Protein AF-0000000072631243 (afdb_homodimer)

Solvent-accessible surface area (backbone atoms only — not comparable to full-atom values): 10060 Å² total; per-residue (Å²): 131,81,55,47,65,46,65,60,34,28,36,38,31,29,36,50,64,73,68,93,73,59,52,59,55,67,64,46,40,73,70,40,84,58,42,50,70,46,69,92,81,38,76,37,32,37,36,56,39,68,75,93,51,47,33,37,34,41,36,32,38,80,36,39,32,39,38,36,69,16,50,34,65,68,46,40,55,53,42,51,53,49,50,41,50,60,46,40,64,47,58,62,72,96,130,81,58,50,64,45,64,57,35,28,36,38,30,30,34,51,62,69,66,75,94,56,51,58,56,65,64,46,40,72,70,40,80,58,42,50,70,47,67,91,81,38,77,38,34,38,37,56,40,69,74,91,52,45,32,37,33,40,36,34,37,80,34,40,33,39,38,35,70,18,47,35,65,67,46,40,54,52,43,51,53,50,52,40,50,61,47,39,64,46,58,63,73,97

Secondary structure (DSSP, 8-state):
----EEEEEEEEEEEES--SS---HHHHHHH-TTEE--TTT-SSEEEEE-SSS-EEEEE-TTSEEEEEEESSHHHHHHHHHHHHHHHHHHHHT-/----EEEEEEEEEEEE-S--S---HHHHHHH-TTEE--TTT-SSEEEEE-SSS-EEEEE-TTSEEEEEEESSHHHHHHHHHHHHHHHHHHHHT-

InterPro domains:
  IPR000814 TATA-box binding protein [PF00352] (7-88)
  IPR000814 TATA-box binding protein [PTHR10126] (7-88)
  IPR012295 TBP domain superfamily [G3DSA:3.30.310.10] (12-88)

Nearest PDB structures (foldseek):
  1cdw-assembly1_A  TM=9.578E-01  e=9.167E-08  Homo sapiens
  6e16-assembly1_A  TM=9.573E-01  e=1.462E-06  Saccharomyces cerevisiae S288C
  7zke-assembly1_D  TM=9.397E-01  e=2.966E-06  Thermochaetoides thermophila
  1mp9-assembly1_B  TM=9.078E-01  e=7.178E-06  Sulfolobus acidocaldarius
  1ais-assembly1_A  TM=8.998E-01  e=1.456E-05  Pyrococcus woesei

Sequence (188 aa):
MFPKAIIQNVVSTAQLLDKNNKFDLYTISAIIKNSKYSPERFSALIIKVEQPIRSTALVFSNGKIVCVGTKSVQDSQIAIRNFVQIINLQAVYQMFPKAIIQNVVSTAQLLDKNNKFDLYTISAIIKNSKYSPERFSALIIKVEQPIRSTALVFSNGKIVCVGTKSVQDSQIAIRNFVQIINLQAVYQ

Foldseek 3Di:
DPDDDFQFWDKDKDADPPDPAWDPLVQLQVPADQWDDDCVVPQWIWHFDDPPFGWIWTAHGRRMIIITDGGDPVSRVVVVVVVSVSRVVRSVVD/DPDDDFQFWDKDKDADPDDDAWADLVQLQVVADQWDDDCVVPQWIWHFDDPPFGWIWTAHGRRMIIITDGGDPVSRVVVVVVVSVSRVVRSVVD

Organism: Meloidogyne incognita (NCBI:txid6306)

Structure (mmCIF, N/CA/C/O backbone):
data_AF-0000000072631243-model_v1
#
loop_
_entity.id
_entity.type
_entity.pdbx_description
1 polymer 'Uncharacterized protein'
#
loop_
_atom_site.group_PDB
_atom_site.id
_atom_site.type_symbol
_atom_site.label_atom_id
_atom_site.label_alt_id
_atom_site.label_comp_id
_atom_site.label_asym_id
_atom_site.label_entity_id
_atom_site.label_seq_id
_atom_site.pdbx_PDB_ins_code
_atom_site.Cartn_x
_atom_site.Cartn_y
_atom_site.Cartn_z
_atom_site.occupancy
_atom_site.B_iso_or_equiv
_atom_site.auth_seq_id
_atom_site.auth_comp_id
_atom_site.auth_asym_id
_atom_site.auth_atom_id
_atom_site.pdbx_PDB_model_num
ATOM 1 N N . MET A 1 1 ? -0.291 -28.359 -1.538 1 43.56 1 MET A N 1
ATOM 2 C CA . MET A 1 1 ? -0.055 -27.312 -0.535 1 43.56 1 MET A CA 1
ATOM 3 C C . MET A 1 1 ? -0.392 -25.938 -1.087 1 43.56 1 MET A C 1
ATOM 5 O O . MET A 1 1 ? -0.05 -25.625 -2.229 1 43.56 1 MET A O 1
ATOM 9 N N . PHE A 1 2 ? -1.386 -25.219 -0.493 1 53.56 2 PHE A N 1
ATOM 10 C CA . PHE A 1 2 ? -1.918 -23.969 -1.025 1 53.56 2 PHE A CA 1
ATOM 11 C C . PHE A 1 2 ? -0.853 -22.875 -1.018 1 53.56 2 PHE A C 1
ATOM 13 O O . PHE A 1 2 ? -0.179 -22.656 -0.006 1 53.56 2 PHE A O 1
ATOM 20 N N . PRO A 1 3 ? -0.38 -22.391 -2.158 1 62.09 3 PRO A N 1
ATOM 21 C CA . PRO A 1 3 ? 0.668 -21.359 -2.125 1 62.09 3 PRO A CA 1
ATOM 22 C C . PRO A 1 3 ? 0.371 -20.25 -1.131 1 62.09 3 PRO A C 1
ATOM 24 O O . PRO A 1 3 ? -0.79 -19.859 -0.953 1 62.09 3 PRO A O 1
ATOM 27 N N . LYS A 1 4 ? 1.232 -20.172 -0.208 1 80 4 LYS A N 1
ATOM 28 C CA . LYS A 1 4 ? 1.193 -19.047 0.726 1 80 4 LYS A CA 1
ATOM 29 C C . LYS A 1 4 ? 1.957 -17.859 0.176 1 80 4 LYS A C 1
ATOM 31 O O . LYS A 1 4 ? 2.746 -17.984 -0.762 1 80 4 LYS A O 1
ATOM 36 N N . ALA A 1 5 ? 1.423 -16.75 0.415 1 91 5 ALA A N 1
ATOM 37 C CA . ALA A 1 5 ? 2.143 -15.531 0.056 1 91 5 ALA A CA 1
ATOM 38 C C . ALA A 1 5 ? 2.58 -14.766 1.301 1 91 5 ALA A C 1
ATOM 40 O O . ALA A 1 5 ? 1.912 -14.812 2.336 1 91 5 ALA A O 1
ATOM 41 N N . ILE A 1 6 ? 3.697 -14.203 1.26 1 92 6 ILE A N 1
ATOM 42 C CA . ILE A 1 6 ? 4.203 -13.359 2.332 1 92 6 ILE A CA 1
ATOM 43 C C . ILE A 1 6 ? 4.176 -11.898 1.893 1 92 6 ILE A C 1
ATOM 45 O O . ILE A 1 6 ? 4.762 -11.539 0.867 1 92 6 ILE A O 1
ATOM 49 N N . ILE A 1 7 ? 3.428 -11.148 2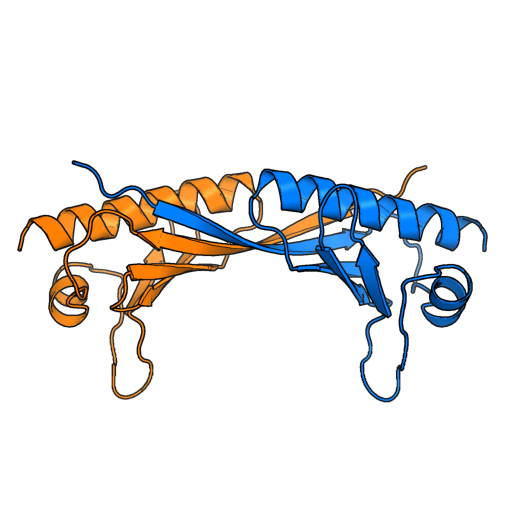.703 1 95 7 ILE A N 1
ATOM 50 C CA . ILE A 1 7 ? 3.42 -9.719 2.416 1 95 7 ILE A CA 1
ATOM 51 C C . ILE A 1 7 ? 4.789 -9.117 2.736 1 95 7 ILE A C 1
ATOM 53 O O . ILE A 1 7 ? 5.359 -9.391 3.795 1 95 7 ILE A O 1
ATOM 57 N N . GLN A 1 8 ? 5.309 -8.312 1.774 1 95.5 8 GLN A N 1
ATOM 58 C CA . GLN A 1 8 ? 6.668 -7.805 1.914 1 95.5 8 GLN A CA 1
ATOM 59 C C . GLN A 1 8 ? 6.672 -6.285 2.045 1 95.5 8 GLN A C 1
ATOM 61 O O . GLN A 1 8 ? 7.621 -5.707 2.576 1 95.5 8 GLN A O 1
ATOM 66 N N . ASN A 1 9 ? 5.703 -5.652 1.516 1 96.94 9 ASN A N 1
ATOM 67 C CA . ASN A 1 9 ? 5.625 -4.199 1.494 1 96.94 9 ASN A CA 1
ATOM 68 C C . ASN A 1 9 ? 4.18 -3.713 1.482 1 96.94 9 ASN A C 1
ATOM 70 O O . ASN A 1 9 ? 3.34 -4.266 0.769 1 96.94 9 ASN A O 1
ATOM 74 N N . VAL A 1 10 ? 3.91 -2.686 2.266 1 98.06 10 VAL A N 1
ATOM 75 C CA . VAL A 1 10 ? 2.584 -2.076 2.295 1 98.06 10 VAL A CA 1
ATOM 76 C C . VAL A 1 10 ? 2.709 -0.559 2.172 1 98.06 10 VAL A C 1
ATOM 78 O O . VAL A 1 10 ? 3.482 0.066 2.902 1 98.06 10 VAL A O 1
ATOM 81 N N . VAL A 1 11 ? 2.053 0.004 1.237 1 98.5 11 VAL A N 1
ATOM 82 C CA . VAL A 1 11 ? 1.894 1.447 1.093 1 98.5 11 VAL A CA 1
ATOM 83 C C . VAL A 1 11 ? 0.448 1.84 1.39 1 98.5 11 VAL A C 1
ATOM 85 O O . VAL A 1 11 ? -0.486 1.265 0.826 1 98.5 11 VAL A O 1
ATOM 88 N N . SER A 1 12 ? 0.235 2.777 2.234 1 98.19 12 SER A N 1
ATOM 89 C CA . SER A 1 12 ? -1.113 3.225 2.568 1 98.19 12 SER A CA 1
ATOM 90 C C . SER A 1 12 ? -1.261 4.73 2.373 1 98.19 12 SER A C 1
ATOM 92 O O . SER A 1 12 ? -0.334 5.492 2.658 1 98.19 12 SER A O 1
ATOM 94 N N . THR A 1 13 ? -2.326 5.09 1.905 1 97.94 13 THR A N 1
ATOM 95 C CA . THR A 1 13 ? -2.709 6.496 1.83 1 97.94 13 THR A CA 1
ATOM 96 C C . THR A 1 13 ? -3.842 6.801 2.805 1 97.94 13 THR A C 1
ATOM 98 O O . THR A 1 13 ? -4.824 6.062 2.873 1 97.94 13 THR A O 1
ATOM 101 N N . ALA A 1 14 ? -3.699 7.824 3.572 1 95.81 14 ALA A N 1
ATOM 102 C CA . ALA A 1 14 ? -4.711 8.25 4.535 1 95.81 14 ALA A CA 1
ATOM 103 C C . ALA A 1 14 ? -5.004 9.742 4.395 1 95.81 14 ALA A C 1
ATOM 105 O O . ALA A 1 14 ? -4.25 10.469 3.746 1 95.81 14 ALA A O 1
ATOM 106 N N . GLN A 1 15 ? -6.168 10.141 4.906 1 93.5 15 GLN A N 1
ATOM 107 C CA . GLN A 1 15 ? -6.574 11.539 4.965 1 93.5 15 GLN A CA 1
ATOM 108 C C . GLN A 1 15 ? -6.766 12 6.41 1 93.5 15 GLN A C 1
ATOM 110 O O . GLN A 1 15 ? -7.539 11.398 7.156 1 93.5 15 GLN A O 1
ATOM 115 N N . LEU A 1 16 ? -6.109 13.055 6.652 1 89.62 16 LEU A N 1
ATOM 116 C CA . LEU A 1 16 ? -6.336 13.664 7.957 1 89.62 16 LEU A CA 1
ATOM 117 C C . LEU A 1 16 ? -7.703 14.344 8.008 1 89.62 16 LEU A C 1
ATOM 119 O O . LEU A 1 16 ? -8.125 14.969 7.039 1 89.62 16 LEU A O 1
ATOM 123 N N . LEU A 1 17 ? -8.711 14.164 8.891 1 79.75 17 LEU A N 1
ATOM 124 C CA . LEU A 1 17 ? -10.086 14.664 8.953 1 79.75 17 LEU A CA 1
ATOM 125 C C . LEU A 1 17 ? -10.109 16.125 9.398 1 79.75 17 LEU A C 1
ATOM 127 O O . LEU A 1 17 ? -10.984 16.891 8.977 1 79.75 17 LEU A O 1
ATOM 131 N N . ASP A 1 18 ? -9.859 16.547 10.617 1 63.06 18 ASP A N 1
ATOM 132 C CA . ASP A 1 18 ? -10.227 17.828 11.203 1 63.06 18 ASP A CA 1
ATOM 133 C C . ASP A 1 18 ? -9.664 18.984 10.375 1 63.06 18 ASP A C 1
ATOM 135 O O . ASP A 1 18 ? -9.812 20.141 10.742 1 63.06 18 ASP A O 1
ATOM 139 N N . LYS A 1 19 ? -9.102 18.859 9.227 1 57.22 19 LYS A N 1
ATOM 140 C CA . LYS A 1 19 ? -8.219 20 9.055 1 57.22 19 LYS A CA 1
ATOM 141 C C . LYS A 1 19 ? -8.922 21.125 8.297 1 57.22 19 LYS A C 1
ATOM 143 O O . LYS A 1 19 ? -9.484 20.906 7.227 1 57.22 19 LYS A O 1
ATOM 148 N N . ASN A 1 20 ? -9.805 22.047 8.922 1 56.28 20 ASN A N 1
ATOM 149 C CA . ASN A 1 20 ? -10.375 23.312 8.461 1 56.28 20 ASN A CA 1
ATOM 150 C C . ASN A 1 20 ? -9.602 23.859 7.27 1 56.28 20 ASN A C 1
ATOM 152 O O . ASN A 1 20 ? -10.047 24.828 6.637 1 56.28 20 ASN A O 1
ATOM 156 N N . ASN A 1 21 ? -8.18 23.453 6.684 1 62.31 21 ASN A N 1
ATOM 157 C CA . ASN A 1 21 ? -7.789 24.109 5.438 1 62.31 21 ASN A CA 1
ATOM 158 C C . ASN A 1 21 ? -6.508 23.516 4.863 1 62.31 21 ASN A C 1
ATOM 160 O O . ASN A 1 21 ? -6.414 23.281 3.656 1 62.31 21 ASN A O 1
ATOM 164 N N . LYS A 1 22 ? -5.512 23.781 5.012 1 80.56 22 LYS A N 1
ATOM 165 C CA . LYS A 1 22 ? -4.195 23.469 4.465 1 80.56 22 LYS A CA 1
ATOM 166 C C . LYS A 1 22 ? -3.152 23.359 5.574 1 80.56 22 LYS A C 1
ATOM 168 O O . LYS A 1 22 ? -3.115 24.203 6.48 1 80.56 22 LYS A O 1
ATOM 173 N N . PHE A 1 23 ? -2.545 22.359 5.609 1 87.5 23 PHE A N 1
ATOM 174 C CA . PHE A 1 23 ? -1.41 22.219 6.516 1 87.5 23 PHE A CA 1
ATOM 175 C C . PHE A 1 23 ? -0.235 23.078 6.051 1 87.5 23 PHE A C 1
ATOM 177 O O . PHE A 1 23 ? 0.152 23.016 4.883 1 87.5 23 PHE A O 1
ATOM 184 N N . ASP A 1 24 ? 0.119 23.891 6.957 1 89.44 24 ASP A N 1
ATOM 185 C CA . ASP A 1 24 ? 1.325 24.656 6.672 1 89.44 24 ASP A CA 1
ATOM 186 C C . ASP A 1 24 ? 2.576 23.797 6.828 1 89.44 24 ASP A C 1
ATOM 188 O O . ASP A 1 24 ? 3.166 23.734 7.91 1 89.44 24 ASP A O 1
ATOM 192 N N . LEU A 1 25 ? 3.051 23.297 5.742 1 93.19 25 LEU A N 1
ATOM 193 C CA . LEU A 1 25 ? 4.129 22.312 5.766 1 93.19 25 LEU A CA 1
ATOM 194 C C . LEU A 1 25 ? 5.445 22.953 6.176 1 93.19 25 LEU A C 1
ATOM 196 O O . LEU A 1 25 ? 6.324 22.297 6.73 1 93.19 25 LEU A O 1
ATOM 200 N N . TYR A 1 26 ? 5.562 24.266 5.98 1 93.31 26 TYR A N 1
ATOM 201 C CA . TYR A 1 26 ? 6.766 24.953 6.434 1 93.31 26 TYR A CA 1
ATOM 202 C C . TYR A 1 26 ? 6.844 24.969 7.953 1 93.31 26 TYR A C 1
ATOM 204 O O . TYR A 1 26 ? 7.867 24.594 8.531 1 93.31 26 TYR A O 1
ATOM 212 N N . THR A 1 27 ? 5.801 25.391 8.461 1 91 27 THR A N 1
ATOM 213 C CA . THR A 1 27 ? 5.75 25.469 9.922 1 91 27 THR A CA 1
ATOM 214 C C . THR A 1 27 ? 5.922 24.078 10.539 1 91 27 THR A C 1
ATOM 216 O O . THR A 1 27 ? 6.676 23.922 11.5 1 91 27 THR A O 1
ATOM 219 N N . ILE A 1 28 ? 5.254 23.125 10.008 1 90.5 28 ILE A N 1
ATOM 220 C CA . ILE A 1 28 ? 5.328 21.766 10.531 1 90.5 28 ILE A CA 1
ATOM 221 C C . ILE A 1 28 ? 6.758 21.234 10.414 1 90.5 28 ILE A C 1
ATOM 223 O O . ILE A 1 28 ? 7.293 20.656 11.359 1 90.5 28 ILE A O 1
ATOM 227 N N . SER A 1 29 ? 7.324 21.484 9.289 1 93.25 29 SER A N 1
ATOM 228 C CA . SER A 1 29 ? 8.672 21 9.023 1 93.25 29 SER A CA 1
ATOM 229 C C . SER A 1 29 ? 9.688 21.625 9.984 1 93.25 29 SER A C 1
ATOM 231 O O . SER A 1 29 ? 10.711 21.016 10.297 1 93.25 29 SER A O 1
ATOM 233 N N . ALA A 1 30 ? 9.43 22.828 10.484 1 92.38 30 ALA A N 1
ATOM 234 C CA . ALA A 1 30 ? 10.336 23.547 11.367 1 92.38 30 ALA A CA 1
ATOM 235 C C . ALA A 1 30 ? 10.367 22.922 12.758 1 92.38 30 ALA A C 1
ATOM 237 O O . ALA A 1 30 ? 11.344 23.062 13.492 1 92.38 30 ALA A O 1
ATOM 238 N N . ILE A 1 31 ? 9.336 22.203 13.047 1 90.75 31 ILE A N 1
ATOM 239 C CA . ILE A 1 31 ? 9.188 21.656 14.391 1 90.75 31 ILE A CA 1
ATOM 240 C C . ILE A 1 31 ? 9.617 20.188 14.406 1 90.75 31 ILE A C 1
ATOM 242 O O . ILE A 1 31 ? 10.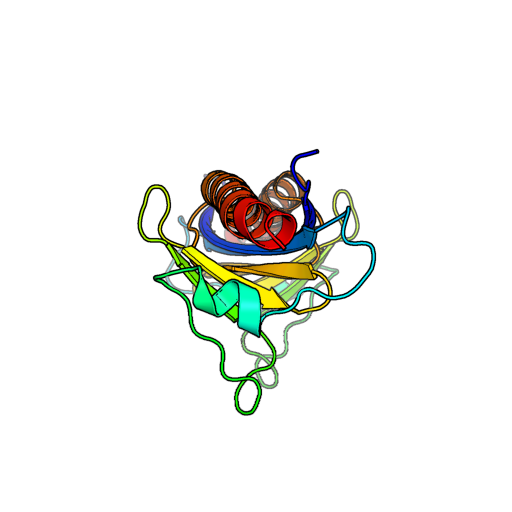117 19.688 15.414 1 90.75 31 ILE A O 1
ATOM 246 N N . ILE A 1 32 ? 9.469 19.562 13.297 1 92.44 32 ILE A N 1
ATOM 247 C CA . ILE A 1 32 ? 9.742 18.125 13.227 1 92.44 32 ILE A CA 1
ATOM 248 C C . ILE A 1 32 ? 11.203 17.906 12.836 1 92.44 32 ILE A C 1
ATOM 250 O O . ILE A 1 32 ? 11.641 18.312 11.758 1 92.44 32 ILE A O 1
ATOM 254 N N . LYS A 1 33 ? 11.898 17.234 13.664 1 90.19 33 LYS A N 1
ATOM 255 C CA . LYS A 1 33 ? 13.336 17.062 13.477 1 90.19 33 LYS A CA 1
ATOM 256 C C . LYS A 1 33 ? 13.625 16.172 12.266 1 90.19 33 LYS A C 1
ATOM 258 O O . LYS A 1 33 ? 14.445 16.516 11.422 1 90.19 33 LYS A O 1
ATOM 263 N N . ASN A 1 34 ? 13.039 15.094 12.031 1 94.75 34 ASN A N 1
ATOM 264 C CA . ASN A 1 34 ? 13.328 14.133 10.969 1 94.75 34 ASN A CA 1
ATOM 265 C C . ASN A 1 34 ? 12.406 14.336 9.766 1 94.75 34 ASN A C 1
ATOM 267 O O . ASN A 1 34 ? 11.805 13.375 9.273 1 94.75 34 ASN A O 1
ATOM 271 N N . SER A 1 35 ? 12.477 15.656 9.328 1 97 35 SER A N 1
ATOM 272 C CA . SER A 1 35 ? 11.609 15.977 8.188 1 97 35 SER A CA 1
ATOM 273 C C . SER A 1 35 ? 12.336 16.844 7.172 1 97 35 SER A C 1
ATOM 275 O O . SER A 1 35 ? 13.359 17.453 7.488 1 97 35 SER A O 1
ATOM 277 N N . LYS A 1 36 ? 11.922 16.766 5.977 1 98 36 LYS A N 1
ATOM 278 C CA . LYS A 1 36 ? 12.414 17.578 4.875 1 98 36 LYS A CA 1
ATOM 279 C C . LYS A 1 36 ? 11.266 18.141 4.051 1 98 36 LYS A C 1
ATOM 281 O O . LYS A 1 36 ? 10.344 17.422 3.678 1 98 36 LYS A O 1
ATOM 286 N N . TYR A 1 37 ? 11.352 19.484 3.811 1 98 37 TYR A N 1
ATOM 287 C CA . TYR A 1 37 ? 10.344 20.141 2.98 1 98 37 TYR A CA 1
ATOM 288 C C . TYR A 1 37 ? 10.992 21.125 2.016 1 98 37 TYR A C 1
ATOM 290 O O . TYR A 1 37 ? 11.562 22.125 2.439 1 98 37 TYR A O 1
ATOM 298 N N . SER A 1 38 ? 10.922 20.719 0.758 1 98.12 38 SER A N 1
ATOM 299 C CA . SER A 1 38 ? 11.391 21.547 -0.35 1 98.12 38 SER A CA 1
ATOM 300 C C . SER A 1 38 ? 10.328 21.672 -1.438 1 98.12 38 SER A C 1
ATOM 302 O O . SER A 1 38 ? 10.352 20.922 -2.42 1 98.12 38 SER A O 1
ATOM 304 N N . PRO A 1 39 ? 9.43 22.672 -1.227 1 97.12 39 PRO A N 1
ATOM 305 C CA . PRO A 1 39 ? 8.273 22.781 -2.111 1 97.12 39 PRO A CA 1
ATOM 306 C C . PRO A 1 39 ? 8.664 22.969 -3.576 1 97.12 39 PRO A C 1
ATOM 308 O O . PRO A 1 39 ? 7.895 22.625 -4.473 1 97.12 39 PRO A O 1
ATOM 311 N N . GLU A 1 40 ? 9.789 23.438 -3.879 1 97.62 40 GLU A N 1
ATOM 312 C CA . GLU A 1 40 ? 10.266 23.641 -5.246 1 97.62 40 GLU A CA 1
ATOM 313 C C . GLU A 1 40 ? 10.602 22.312 -5.91 1 97.62 40 GLU A C 1
ATOM 315 O O . GLU A 1 40 ? 10.555 22.188 -7.137 1 97.62 40 GLU A O 1
ATOM 320 N N . ARG A 1 41 ? 10.898 21.344 -5.035 1 97.94 41 ARG A N 1
ATOM 321 C CA . ARG A 1 41 ? 11.305 20.047 -5.543 1 97.94 41 ARG A CA 1
ATOM 322 C C . ARG A 1 41 ? 10.156 19.047 -5.473 1 97.94 41 ARG A C 1
ATOM 324 O O . ARG A 1 41 ? 9.914 18.297 -6.426 1 97.94 41 ARG A O 1
ATOM 331 N N . PHE A 1 42 ? 9.508 19.125 -4.379 1 98.38 42 PHE A N 1
ATOM 332 C CA . PHE A 1 42 ? 8.438 18.188 -4.09 1 98.38 42 PHE A CA 1
ATOM 333 C C . PHE A 1 42 ? 7.395 18.797 -3.168 1 98.38 42 PHE A C 1
ATOM 335 O O . PHE A 1 42 ? 7.742 19.406 -2.146 1 98.38 42 PHE A O 1
ATOM 342 N N . SER A 1 43 ? 6.117 18.609 -3.496 1 98 43 SER A N 1
ATOM 343 C CA . SER A 1 43 ? 5.059 19.359 -2.844 1 98 43 SER A CA 1
ATOM 344 C C . SER A 1 43 ? 4.73 18.797 -1.471 1 98 43 SER A C 1
ATOM 346 O O . SER A 1 43 ? 3.994 19.406 -0.695 1 98 43 SER A O 1
ATOM 348 N N . ALA A 1 44 ? 5.348 17.703 -1.188 1 98.12 44 ALA A N 1
ATOM 349 C CA . ALA A 1 44 ? 4.992 17.078 0.085 1 98.12 44 ALA A CA 1
ATOM 350 C C . ALA A 1 44 ? 6.125 17.219 1.1 1 98.12 44 ALA A C 1
ATOM 352 O O . ALA A 1 44 ? 7.297 17.297 0.725 1 98.12 44 ALA A O 1
ATOM 353 N N . LEU A 1 45 ? 5.723 17.234 2.375 1 97.62 45 LEU A N 1
ATOM 354 C CA . LEU A 1 45 ? 6.645 17.078 3.494 1 97.62 45 LEU A CA 1
ATOM 355 C C . LEU A 1 45 ? 7.031 15.625 3.689 1 97.62 45 LEU A C 1
ATOM 357 O O . LEU A 1 45 ? 6.168 14.742 3.705 1 97.62 45 LEU A O 1
ATOM 361 N N . ILE A 1 46 ? 8.32 15.344 3.764 1 98.75 46 ILE A N 1
ATOM 362 C CA . ILE A 1 46 ? 8.812 13.992 3.996 1 98.75 46 ILE A CA 1
ATOM 363 C C . ILE A 1 46 ? 9.203 13.828 5.465 1 98.75 46 ILE A C 1
ATOM 365 O O . ILE A 1 46 ? 9.992 14.617 5.992 1 98.75 46 ILE A O 1
ATOM 369 N N . ILE A 1 47 ? 8.641 12.867 6.141 1 97.94 47 ILE A N 1
ATOM 370 C CA . ILE A 1 47 ? 8.984 12.547 7.52 1 97.94 47 ILE A CA 1
ATOM 371 C C . ILE A 1 47 ? 9.484 11.102 7.605 1 97.94 47 ILE 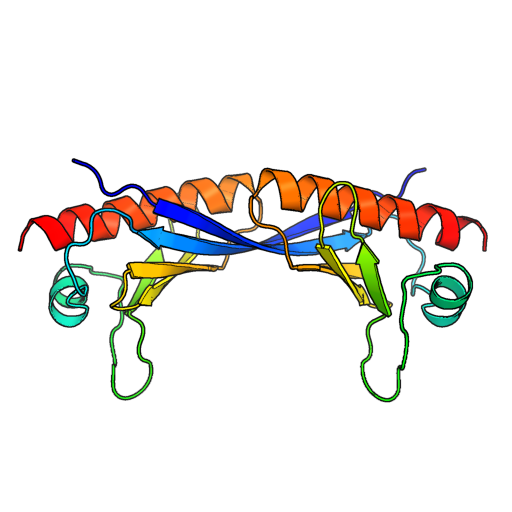A C 1
ATOM 373 O O . ILE A 1 47 ? 8.844 10.188 7.086 1 97.94 47 ILE A O 1
ATOM 377 N N . LYS A 1 48 ? 10.578 10.922 8.297 1 98.25 48 LYS A N 1
ATOM 378 C CA . LYS A 1 48 ? 11.109 9.578 8.492 1 98.25 48 LYS A CA 1
ATOM 379 C C . LYS A 1 48 ? 11.117 9.203 9.969 1 98.25 48 LYS A C 1
ATOM 381 O O . LYS A 1 48 ? 11.453 10.023 10.82 1 98.25 48 LYS A O 1
ATOM 386 N N . VAL A 1 49 ? 10.688 8.031 10.164 1 97.06 49 VAL A N 1
ATOM 387 C CA . VAL A 1 49 ? 10.688 7.492 11.516 1 97.06 49 VAL A CA 1
ATOM 388 C C . VAL A 1 49 ? 11.375 6.129 11.539 1 97.06 49 VAL A C 1
ATOM 390 O O . VAL A 1 49 ? 11.125 5.293 10.664 1 97.06 49 VAL A O 1
ATOM 393 N N . GLU A 1 50 ? 12.18 5.918 12.547 1 96.38 50 GLU A N 1
ATOM 394 C CA . GLU A 1 50 ? 12.914 4.66 12.664 1 96.38 50 GLU A CA 1
ATOM 395 C C . GLU A 1 50 ? 12.258 3.727 13.672 1 96.38 50 GLU A C 1
ATOM 397 O O . GLU A 1 50 ? 12.281 2.506 13.5 1 96.38 50 GLU A O 1
ATOM 402 N N . GLN A 1 51 ? 11.742 4.328 14.766 1 94.25 51 GLN A N 1
ATOM 403 C CA . GLN A 1 51 ? 11.117 3.562 15.836 1 94.25 51 GLN A CA 1
ATOM 404 C C . GLN A 1 51 ? 9.727 4.105 16.156 1 94.25 51 GLN A C 1
ATOM 406 O O . GLN A 1 51 ? 9.492 5.312 16.078 1 94.25 51 GLN A O 1
ATOM 411 N N . PRO A 1 52 ? 8.82 3.156 16.406 1 94.31 52 PRO A N 1
ATOM 412 C CA . PRO A 1 52 ? 8.969 1.707 16.562 1 94.31 52 PRO A CA 1
ATOM 413 C C . PRO A 1 52 ? 8.953 0.967 15.227 1 94.31 52 PRO A C 1
ATOM 415 O O . PRO A 1 52 ? 9.406 -0.176 15.148 1 94.31 52 PRO A O 1
ATOM 418 N N . ILE A 1 53 ? 8.258 1.532 14.289 1 95.38 53 ILE A N 1
ATOM 419 C CA . ILE A 1 53 ? 8.211 0.955 12.953 1 95.38 53 ILE A CA 1
ATOM 420 C C . ILE A 1 53 ? 8.969 1.854 11.977 1 95.38 53 ILE A C 1
ATOM 422 O O . ILE A 1 53 ? 8.633 3.027 11.812 1 95.38 53 ILE A O 1
ATOM 426 N N . ARG A 1 54 ? 10.008 1.354 11.43 1 97.5 54 ARG A N 1
ATOM 427 C CA . ARG A 1 54 ? 10.688 2.117 10.383 1 97.5 54 ARG A CA 1
ATOM 428 C C . ARG A 1 54 ? 9.742 2.424 9.227 1 97.5 54 ARG A C 1
ATOM 430 O O . ARG A 1 54 ? 9.172 1.512 8.633 1 97.5 54 ARG A O 1
ATOM 437 N N . SER A 1 55 ? 9.531 3.74 8.914 1 98.56 55 SER A N 1
ATOM 438 C CA . SER A 1 55 ? 8.586 4.164 7.891 1 98.56 55 SER A CA 1
ATOM 439 C C . SER A 1 55 ? 8.836 5.602 7.461 1 98.56 55 SER A C 1
ATOM 441 O O . SER A 1 55 ? 9.594 6.324 8.109 1 98.56 55 SER A O 1
ATOM 443 N N . THR A 1 56 ? 8.336 5.957 6.34 1 98.62 56 THR A N 1
ATOM 444 C CA . THR A 1 56 ? 8.406 7.297 5.77 1 98.62 56 THR A CA 1
ATOM 445 C C . THR A 1 56 ? 7.02 7.797 5.379 1 98.62 56 THR A C 1
ATOM 447 O O . THR A 1 56 ? 6.223 7.043 4.816 1 98.62 56 THR A O 1
ATOM 450 N N . ALA A 1 57 ? 6.742 9.031 5.656 1 98.31 57 ALA A N 1
ATOM 451 C CA . ALA A 1 57 ? 5.473 9.625 5.246 1 98.31 57 ALA A CA 1
ATOM 452 C C . ALA A 1 57 ? 5.699 10.789 4.281 1 98.31 57 ALA A C 1
ATOM 454 O O . ALA A 1 57 ? 6.617 11.594 4.473 1 98.31 57 ALA A O 1
ATOM 455 N N . LEU A 1 58 ? 4.93 10.789 3.217 1 98.5 58 LEU A N 1
ATOM 456 C CA . LEU A 1 58 ? 4.695 11.984 2.42 1 98.5 58 LEU A CA 1
ATOM 457 C C . LEU A 1 58 ? 3.426 12.703 2.877 1 98.5 58 LEU A C 1
ATOM 459 O O . LEU A 1 58 ? 2.332 12.141 2.805 1 98.5 58 LEU A O 1
ATOM 463 N N . VAL A 1 59 ? 3.551 13.914 3.383 1 95.81 59 VAL A N 1
ATOM 464 C CA . VAL A 1 59 ? 2.412 14.672 3.889 1 95.81 59 VAL A CA 1
ATOM 465 C C . VAL A 1 59 ? 2.137 15.867 2.975 1 95.81 59 VAL A C 1
ATOM 467 O O . VAL A 1 59 ? 3.018 16.703 2.75 1 95.81 59 VAL A O 1
ATOM 470 N N . PHE A 1 60 ? 0.99 15.891 2.465 1 95.56 60 PHE A N 1
ATOM 471 C CA . PHE A 1 60 ? 0.584 16.969 1.568 1 95.56 60 PHE A CA 1
ATOM 472 C C . PHE A 1 60 ? -0.197 18.031 2.324 1 95.56 60 PHE A C 1
ATOM 474 O O . PHE A 1 60 ? -0.762 17.766 3.387 1 95.56 60 PHE A O 1
ATOM 481 N N . SER A 1 61 ? -0.244 19.156 1.732 1 92.56 61 SER A N 1
ATOM 482 C CA . SER A 1 61 ? -0.833 20.297 2.416 1 92.56 61 SER A CA 1
ATOM 483 C C . SER A 1 61 ? -2.336 20.125 2.607 1 92.56 61 SER A C 1
ATOM 485 O O . SER A 1 61 ? -2.934 20.734 3.49 1 92.56 61 SER A O 1
ATOM 487 N N . ASN A 1 62 ? -2.9 19.281 1.768 1 90.44 62 ASN A N 1
ATOM 488 C CA . ASN A 1 62 ? -4.332 19.047 1.911 1 90.44 62 ASN A CA 1
ATOM 489 C C . ASN A 1 62 ? -4.625 17.969 2.965 1 90.44 62 ASN A C 1
ATOM 491 O O . ASN A 1 62 ? -5.781 17.609 3.176 1 90.44 62 ASN A O 1
ATOM 495 N N . GLY A 1 63 ? -3.607 17.453 3.543 1 91 63 GLY A N 1
ATOM 496 C CA . GLY A 1 63 ? -3.783 16.516 4.645 1 91 63 GLY A CA 1
ATOM 497 C C . GLY A 1 63 ? -3.602 15.07 4.23 1 91 63 GLY A C 1
ATOM 498 O O . GLY A 1 63 ? -3.625 14.172 5.074 1 91 63 GLY A O 1
ATOM 499 N N . LYS A 1 64 ? -3.412 14.883 3.016 1 94.38 64 LYS A N 1
ATOM 500 C CA . LYS A 1 64 ? -3.123 13.531 2.535 1 94.38 64 LYS A CA 1
ATOM 501 C C . LYS A 1 64 ? -1.787 13.031 3.074 1 94.38 64 LYS A C 1
ATOM 503 O O . LYS A 1 64 ? -0.804 13.773 3.1 1 94.38 64 LYS A O 1
ATOM 508 N N . ILE A 1 65 ? -1.795 11.773 3.533 1 96.38 65 ILE A N 1
ATOM 509 C CA . ILE A 1 65 ? -0.576 11.117 3.998 1 96.38 65 ILE A CA 1
ATOM 510 C C . ILE A 1 65 ? -0.337 9.836 3.197 1 96.38 65 ILE A C 1
ATOM 512 O O . ILE A 1 65 ? -1.235 9 3.068 1 96.38 65 ILE A O 1
ATOM 516 N N . VAL A 1 66 ? 0.752 9.711 2.617 1 98.44 66 VAL A N 1
ATOM 517 C CA . VAL A 1 66 ? 1.196 8.445 2.035 1 98.44 66 VAL A CA 1
ATOM 518 C C . VAL A 1 66 ? 2.275 7.824 2.918 1 98.44 66 VAL A C 1
ATOM 520 O O . VAL A 1 66 ? 3.334 8.422 3.131 1 98.44 66 VAL A O 1
ATOM 523 N N . CYS A 1 67 ? 2.039 6.676 3.414 1 98.38 67 CYS A N 1
ATOM 524 C CA . CYS A 1 67 ? 2.965 5.969 4.293 1 98.38 67 CYS A CA 1
ATOM 525 C C . CYS A 1 67 ? 3.639 4.816 3.561 1 98.38 67 CYS A C 1
ATOM 527 O O . CYS A 1 67 ? 2.963 3.939 3.018 1 98.38 67 CYS A O 1
ATOM 529 N N . VAL A 1 68 ? 4.961 4.805 3.57 1 98.31 68 VAL A N 1
ATOM 530 C CA . VAL A 1 68 ? 5.727 3.775 2.875 1 98.31 68 VAL A CA 1
ATOM 531 C C . VAL A 1 68 ? 6.762 3.172 3.82 1 98.31 68 VAL A C 1
ATOM 533 O O . VAL A 1 68 ? 7.051 3.738 4.875 1 98.31 68 VAL A O 1
ATOM 536 N N . GLY A 1 69 ? 7.25 2.002 3.443 1 97.69 69 GLY A N 1
ATOM 537 C CA . GLY A 1 69 ? 8.359 1.395 4.164 1 97.69 69 GLY A CA 1
ATOM 538 C C . GLY A 1 69 ? 7.914 0.345 5.168 1 97.69 69 GLY A C 1
ATOM 539 O O . GLY A 1 69 ? 8.75 -0.281 5.828 1 97.69 69 GLY A O 1
ATOM 540 N N . THR A 1 70 ? 6.707 0.125 5.246 1 97.38 70 THR A N 1
ATOM 541 C CA . THR A 1 70 ? 6.199 -0.852 6.203 1 97.38 70 THR A CA 1
ATOM 542 C C . THR A 1 70 ? 6.152 -2.244 5.578 1 97.38 70 THR A C 1
ATOM 544 O O . THR A 1 70 ? 5.926 -2.385 4.375 1 97.38 70 THR A O 1
ATOM 547 N N . LYS A 1 71 ? 6.289 -3.24 6.441 1 95.12 71 LYS A N 1
ATOM 548 C CA . LYS A 1 71 ? 6.453 -4.598 5.922 1 95.12 71 LYS A CA 1
ATOM 549 C C . LYS A 1 71 ? 5.215 -5.441 6.195 1 95.12 71 LYS A C 1
ATOM 551 O O . LYS A 1 71 ? 5.148 -6.605 5.789 1 95.12 71 LYS A O 1
ATOM 556 N N . SER A 1 72 ? 4.277 -4.902 6.922 1 93.88 72 SER A N 1
ATOM 557 C CA . SER A 1 72 ? 3.023 -5.602 7.188 1 93.88 72 SER A CA 1
ATOM 558 C C . SER A 1 72 ? 1.862 -4.621 7.316 1 93.88 72 SER A C 1
ATOM 560 O O . SER A 1 72 ? 2.072 -3.42 7.5 1 93.88 72 SER A O 1
ATOM 562 N N . VAL A 1 73 ? 0.779 -5.219 7.215 1 89.06 73 VAL A N 1
ATOM 563 C CA . VAL A 1 73 ? -0.454 -4.453 7.371 1 89.06 73 VAL A CA 1
ATOM 564 C C . VAL A 1 73 ? -0.514 -3.855 8.773 1 89.06 73 VAL A C 1
ATOM 566 O O . VAL A 1 73 ? -0.862 -2.684 8.945 1 89.06 73 VAL A O 1
ATOM 569 N N . GLN A 1 74 ? -0.166 -4.598 9.758 1 92.88 74 GLN A N 1
ATOM 570 C CA . GLN A 1 74 ? -0.145 -4.117 11.141 1 92.88 74 GLN A CA 1
ATOM 571 C C . GLN A 1 74 ? 0.83 -2.955 11.297 1 92.88 74 GLN A C 1
ATOM 573 O O . GLN A 1 74 ? 0.486 -1.926 11.883 1 92.88 74 GLN A O 1
ATOM 578 N N . ASP A 1 75 ? 1.991 -3.098 10.742 1 96.38 75 ASP A N 1
ATOM 579 C CA . ASP A 1 75 ? 3.01 -2.055 10.812 1 96.38 75 ASP A CA 1
ATOM 580 C C . ASP A 1 75 ? 2.527 -0.766 10.156 1 96.38 75 ASP A C 1
ATOM 582 O O . ASP A 1 75 ? 2.771 0.329 10.664 1 96.38 75 ASP A O 1
ATOM 586 N N . SER A 1 76 ? 1.852 -0.916 9.039 1 96.25 76 SER A N 1
ATOM 587 C CA . SER A 1 76 ? 1.358 0.251 8.312 1 96.25 76 SER A CA 1
ATOM 588 C C . SER A 1 76 ? 0.351 1.035 9.148 1 96.25 76 SER A C 1
ATOM 590 O O . SER A 1 76 ? 0.401 2.266 9.188 1 96.25 76 SER A O 1
ATOM 592 N N . GLN A 1 77 ? -0.538 0.316 9.828 1 92.69 77 GLN A N 1
ATOM 593 C CA . GLN A 1 77 ? -1.536 0.958 10.672 1 92.69 77 GLN A CA 1
ATOM 594 C C . GLN A 1 77 ? -0.878 1.696 11.836 1 92.69 77 GLN A C 1
ATOM 596 O O . GLN A 1 77 ? -1.235 2.838 12.133 1 92.69 77 GLN A O 1
ATOM 601 N N . ILE A 1 78 ? 0.067 1.093 12.422 1 94.94 78 ILE A N 1
ATOM 602 C CA . ILE A 1 78 ? 0.796 1.693 13.539 1 94.94 78 ILE A CA 1
ATOM 603 C C . ILE A 1 78 ? 1.547 2.932 13.055 1 94.94 78 ILE A C 1
ATOM 605 O O . ILE A 1 78 ? 1.521 3.977 13.703 1 94.94 78 ILE A O 1
ATOM 609 N N . ALA A 1 79 ? 2.18 2.793 11.898 1 96.94 79 ALA A N 1
ATOM 610 C CA . ALA A 1 79 ? 2.957 3.896 11.344 1 96.94 79 ALA A CA 1
ATOM 611 C C . ALA A 1 79 ? 2.07 5.105 11.055 1 96.94 79 ALA A C 1
ATOM 613 O O . ALA A 1 79 ? 2.424 6.234 11.398 1 96.94 79 ALA A O 1
ATOM 614 N N . ILE A 1 80 ? 0.938 4.84 10.461 1 95.06 80 ILE A N 1
ATOM 615 C CA . ILE A 1 80 ? 0.03 5.938 10.141 1 95.06 80 ILE A CA 1
ATOM 616 C C . ILE A 1 80 ? -0.396 6.648 11.422 1 95.06 80 ILE A C 1
ATOM 618 O O . ILE A 1 80 ? -0.412 7.879 11.484 1 95.06 80 ILE A O 1
ATOM 622 N N . ARG A 1 81 ? -0.735 5.91 12.422 1 92.38 81 ARG A N 1
ATOM 623 C CA . ARG A 1 81 ? -1.125 6.5 13.695 1 92.38 81 ARG A CA 1
ATOM 624 C C . ARG A 1 81 ? -0 7.355 14.273 1 92.38 81 ARG A C 1
ATOM 626 O O . ARG A 1 81 ? -0.246 8.445 14.789 1 92.38 81 ARG A O 1
ATOM 633 N N . ASN A 1 82 ? 1.188 6.875 14.148 1 94.06 82 ASN A N 1
ATOM 634 C CA . ASN A 1 82 ? 2.35 7.617 14.625 1 94.06 82 ASN A CA 1
ATOM 635 C C . ASN A 1 82 ? 2.514 8.938 13.883 1 94.06 82 ASN A C 1
ATOM 637 O O . ASN A 1 82 ? 2.771 9.977 14.5 1 94.06 82 ASN A O 1
ATOM 641 N N . PHE A 1 83 ? 2.346 8.875 12.602 1 94.62 83 PHE A N 1
ATOM 642 C CA . PHE A 1 83 ? 2.506 10.086 11.805 1 94.62 83 PHE A CA 1
ATOM 643 C C . PHE A 1 83 ? 1.407 11.086 12.117 1 94.62 83 PHE A C 1
ATOM 645 O O . PHE A 1 83 ? 1.653 12.297 12.148 1 94.62 83 PHE A O 1
ATOM 652 N N . VAL A 1 84 ? 0.192 10.578 12.344 1 91.75 84 VAL A N 1
ATOM 653 C CA . VAL A 1 84 ? -0.901 11.461 12.742 1 91.75 84 VAL A CA 1
ATOM 654 C C . VAL A 1 84 ? -0.544 12.18 14.039 1 91.75 84 VAL A C 1
ATOM 656 O O . VAL A 1 84 ? -0.759 13.383 14.172 1 91.75 84 VAL A O 1
ATOM 659 N N . GLN A 1 85 ? 0.022 11.508 14.938 1 90.06 85 GLN A N 1
ATOM 660 C CA . GLN A 1 85 ? 0.414 12.086 16.219 1 90.06 85 GLN A CA 1
ATOM 661 C C . GLN A 1 85 ? 1.516 13.133 16.031 1 90.06 85 GLN A C 1
ATOM 663 O O . GLN A 1 85 ? 1.487 14.188 16.672 1 90.06 85 GLN A O 1
ATOM 668 N N . ILE A 1 86 ? 2.447 12.789 15.242 1 89.44 86 ILE A N 1
ATOM 669 C CA . ILE A 1 86 ? 3.564 13.695 14.984 1 89.44 86 ILE A CA 1
ATOM 670 C C . ILE A 1 86 ? 3.047 14.992 14.375 1 89.44 86 ILE A C 1
ATOM 672 O O . ILE A 1 86 ? 3.479 16.078 14.766 1 89.44 86 ILE A O 1
ATOM 676 N N . ILE A 1 87 ? 2.119 14.906 13.508 1 86.88 87 ILE A N 1
ATOM 677 C CA . ILE A 1 87 ? 1.608 16.078 12.805 1 86.88 87 ILE A CA 1
ATOM 678 C C . ILE A 1 87 ? 0.677 16.859 13.719 1 86.88 87 ILE A C 1
ATOM 680 O O . ILE A 1 87 ? 0.681 18.094 13.703 1 86.88 87 ILE A O 1
ATOM 684 N N . ASN A 1 88 ? -0.339 16.156 14.359 1 77.44 88 ASN A N 1
ATOM 685 C CA . ASN A 1 88 ? -1.275 16.812 15.266 1 77.44 88 ASN A CA 1
ATOM 686 C C . ASN A 1 88 ? -0.546 17.625 16.344 1 77.44 88 ASN A C 1
ATOM 688 O O . ASN A 1 88 ? -0.967 18.719 16.688 1 77.44 88 ASN A O 1
ATOM 692 N N . LEU A 1 89 ? 0.221 17.031 16.906 1 62.94 89 LEU A N 1
ATOM 693 C CA . LEU A 1 89 ? 0.936 17.734 17.969 1 62.94 89 LEU A CA 1
ATOM 694 C C . LEU A 1 89 ? 1.468 19.078 17.453 1 62.94 89 LEU A C 1
ATOM 696 O O . LEU A 1 89 ? 1.43 20.078 18.172 1 62.94 89 LEU A O 1
ATOM 700 N N . GLN A 1 90 ? 1.776 19.062 16.203 1 58.59 90 GLN A N 1
ATOM 701 C CA . GLN A 1 90 ? 2.453 20.281 15.766 1 58.59 90 GLN A CA 1
ATOM 702 C C . GLN A 1 90 ? 1.486 21.234 15.055 1 58.59 90 GLN A C 1
ATOM 704 O O . GLN A 1 90 ? 1.682 22.438 15.062 1 58.59 90 GLN A O 1
ATOM 709 N N . ALA A 1 91 ? 0.546 20.656 14.328 1 55.94 91 ALA A N 1
ATOM 710 C CA . ALA A 1 91 ? -0.444 21.516 13.695 1 55.94 91 ALA A CA 1
ATOM 711 C C . ALA A 1 91 ? -1.271 22.266 14.734 1 55.94 91 ALA A C 1
ATOM 713 O O . ALA A 1 91 ? -1.73 23.391 14.492 1 55.94 91 ALA A O 1
ATOM 714 N N . VAL A 1 92 ? -1.688 21.625 15.781 1 50.16 92 VAL A N 1
ATOM 715 C CA . VAL A 1 92 ? -2.436 22.328 16.828 1 50.16 92 VAL A CA 1
ATOM 716 C C . VAL A 1 92 ? -1.576 23.438 17.422 1 50.16 92 VAL A C 1
ATOM 718 O O . VAL A 1 92 ? -2.094 24.469 17.844 1 50.16 92 VAL A O 1
ATOM 721 N N . TYR A 1 93 ? -0.411 23.188 17.578 1 48.12 93 TYR A N 1
ATOM 722 C CA . TYR A 1 93 ? 0.289 24.25 18.281 1 48.12 93 TYR A CA 1
ATOM 723 C C . TYR A 1 93 ? 0.387 25.5 17.406 1 48.12 93 TYR A C 1
ATOM 725 O O . TYR A 1 93 ? 0.844 26.547 17.859 1 48.12 93 TYR A O 1
ATOM 733 N N . GLN A 1 94 ? -0.14 25.359 16.172 1 41.84 94 GLN A N 1
ATOM 734 C CA . GLN A 1 94 ? -0.264 26.734 15.672 1 41.84 94 GLN A CA 1
ATOM 735 C C . GLN A 1 94 ? -1.631 27.312 16.016 1 41.84 94 GLN A C 1
ATOM 737 O O . GLN A 1 94 ? -2.641 26.609 15.984 1 41.84 94 GLN A O 1
ATOM 742 N N . MET B 1 1 ? -8.961 17.672 20.141 1 43.69 1 MET B N 1
ATOM 743 C CA . MET B 1 1 ? -9.383 16.438 19.516 1 43.69 1 MET B CA 1
ATOM 744 C C . MET B 1 1 ? -8.297 15.883 18.594 1 43.69 1 MET B C 1
ATOM 746 O O . MET B 1 1 ? -7.676 16.641 17.844 1 43.69 1 MET B O 1
ATOM 750 N N . PHE B 1 2 ? -7.766 14.656 18.859 1 53.53 2 PHE B N 1
ATOM 751 C CA . PHE B 1 2 ? -6.602 14.109 18.172 1 53.53 2 PHE B CA 1
ATOM 752 C C . PHE B 1 2 ? -6.918 13.844 16.703 1 53.53 2 PHE B C 1
ATOM 754 O O . PHE B 1 2 ? -7.945 13.242 16.375 1 53.53 2 PHE B O 1
ATOM 761 N N . PRO B 1 3 ? -6.324 14.531 15.742 1 62.22 3 PRO B N 1
ATOM 762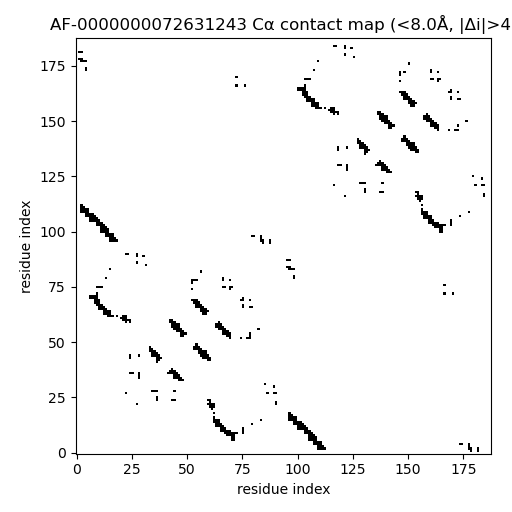 C CA . PRO B 1 3 ? -6.66 14.281 14.344 1 62.22 3 PRO B CA 1
ATOM 763 C C . PRO B 1 3 ? -6.695 12.789 14 1 62.22 3 PRO B C 1
ATOM 765 O O . PRO B 1 3 ? -5.906 12.008 14.539 1 62.22 3 PRO B O 1
ATOM 768 N N . LYS B 1 4 ? -7.848 12.406 13.609 1 80.25 4 LYS B N 1
ATOM 769 C CA . LYS B 1 4 ? -8.008 11.055 13.078 1 80.25 4 LYS B CA 1
ATOM 770 C C . LYS B 1 4 ? -7.711 11.016 11.578 1 80.25 4 LYS B C 1
ATOM 772 O O . LYS B 1 4 ? -7.648 12.055 10.93 1 80.25 4 LYS B O 1
ATOM 777 N N . ALA B 1 5 ? -7.109 9.977 11.188 1 90.94 5 ALA B N 1
ATOM 778 C CA . ALA B 1 5 ? -6.898 9.773 9.758 1 90.94 5 ALA B CA 1
ATOM 779 C C . ALA B 1 5 ? -7.723 8.594 9.25 1 90.94 5 ALA B C 1
ATOM 781 O O . ALA B 1 5 ? -7.973 7.641 9.984 1 90.94 5 ALA B O 1
ATOM 782 N N . ILE B 1 6 ? -8.219 8.719 8.125 1 91.94 6 ILE B N 1
ATOM 783 C CA . ILE B 1 6 ? -8.945 7.637 7.465 1 91.94 6 ILE B CA 1
ATOM 784 C C . ILE B 1 6 ? -8.102 7.074 6.32 1 91.94 6 ILE B C 1
ATOM 786 O O . ILE B 1 6 ? -7.688 7.812 5.426 1 91.94 6 ILE B O 1
ATOM 790 N N . ILE B 1 7 ? -7.855 5.773 6.477 1 94.88 7 ILE B N 1
ATOM 791 C CA . ILE B 1 7 ? -7.137 5.125 5.387 1 94.88 7 ILE B CA 1
ATOM 792 C C . ILE B 1 7 ? -8.031 5.043 4.152 1 94.88 7 ILE B C 1
ATOM 794 O O . ILE B 1 7 ? -9.195 4.664 4.25 1 94.88 7 ILE B O 1
ATOM 798 N N . GLN B 1 8 ? -7.453 5.438 2.994 1 95.38 8 GLN B N 1
ATOM 799 C CA . GLN B 1 8 ? -8.258 5.535 1.78 1 95.38 8 GLN B CA 1
ATOM 800 C C . GLN B 1 8 ? -7.777 4.543 0.723 1 95.38 8 GLN B C 1
ATOM 802 O O . GLN B 1 8 ? -8.539 4.164 -0.17 1 95.38 8 GLN B O 1
ATOM 807 N N . ASN B 1 9 ? -6.566 4.199 0.762 1 96.88 9 ASN B N 1
ATOM 808 C CA . ASN B 1 9 ? -5.961 3.328 -0.239 1 96.88 9 ASN B CA 1
ATOM 809 C C . ASN B 1 9 ? -4.809 2.514 0.35 1 96.88 9 ASN B C 1
ATOM 811 O O . ASN B 1 9 ? -3.992 3.043 1.104 1 96.88 9 ASN B O 1
ATOM 815 N N . VAL B 1 10 ? -4.754 1.249 -0.001 1 98.06 10 VAL B N 1
ATOM 816 C CA . VAL B 1 10 ? -3.668 0.38 0.435 1 98.06 10 VAL B CA 1
ATOM 817 C C . VAL B 1 10 ? -3.111 -0.391 -0.76 1 98.06 10 VAL B C 1
ATOM 819 O O . VAL B 1 10 ? -3.867 -0.993 -1.524 1 98.06 10 VAL B O 1
ATOM 822 N N . VAL B 1 11 ? -1.855 -0.305 -0.981 1 98.5 11 VAL B N 1
ATOM 823 C CA . VAL B 1 11 ? -1.123 -1.124 -1.941 1 98.5 11 VAL B CA 1
ATOM 824 C C . VAL B 1 11 ? -0.219 -2.105 -1.2 1 98.5 11 VAL B C 1
ATOM 826 O O . VAL B 1 11 ? 0.551 -1.71 -0.323 1 98.5 11 VAL B O 1
ATOM 829 N N . SER B 1 12 ? -0.281 -3.344 -1.516 1 98.19 12 SER B N 1
ATOM 830 C CA . SER B 1 12 ? 0.557 -4.348 -0.868 1 98.19 12 SER B CA 1
ATOM 831 C C . SER B 1 12 ? 1.339 -5.16 -1.895 1 98.19 12 SER B C 1
ATOM 833 O O . SER B 1 12 ? 0.826 -5.469 -2.971 1 98.19 12 SER B O 1
ATOM 835 N N . THR B 1 13 ? 2.479 -5.43 -1.578 1 98 13 THR B N 1
ATOM 836 C CA . THR B 1 13 ? 3.299 -6.355 -2.354 1 98 13 THR B CA 1
ATOM 837 C C . THR B 1 13 ? 3.529 -7.652 -1.583 1 98 13 THR B C 1
ATOM 839 O O . THR B 1 13 ? 3.867 -7.625 -0.398 1 98 13 THR B O 1
ATOM 842 N N . ALA B 1 14 ? 3.312 -8.758 -2.207 1 95.88 14 ALA B N 1
ATOM 843 C CA . ALA B 1 14 ? 3.518 -10.07 -1.604 1 95.88 14 ALA B CA 1
ATOM 844 C C . ALA B 1 14 ? 4.355 -10.969 -2.512 1 95.88 14 ALA B C 1
ATOM 846 O O . ALA B 1 14 ? 4.547 -10.656 -3.691 1 95.88 14 ALA B O 1
ATOM 847 N N . GLN B 1 15 ? 4.934 -11.992 -1.919 1 93.56 15 GLN B N 1
ATOM 848 C CA . GLN B 1 15 ? 5.68 -13.008 -2.643 1 93.56 15 GLN B CA 1
ATOM 849 C C . GLN B 1 15 ? 5.035 -14.383 -2.473 1 93.56 15 GLN B C 1
ATOM 851 O O . GLN B 1 15 ? 4.855 -14.859 -1.349 1 93.56 15 GLN B O 1
ATOM 856 N N . LEU B 1 16 ? 4.785 -14.945 -3.578 1 89.69 16 LEU B N 1
ATOM 857 C CA . LEU B 1 16 ? 4.312 -16.328 -3.535 1 89.69 16 LEU B CA 1
ATOM 858 C C . LEU B 1 16 ? 5.43 -17.266 -3.115 1 89.69 16 LEU B C 1
ATOM 860 O O . LEU B 1 16 ? 6.578 -17.109 -3.535 1 89.69 16 LEU B O 1
ATOM 864 N N . LEU B 1 17 ? 5.395 -18.141 -2.074 1 79.56 17 LEU B N 1
ATOM 865 C CA . LEU B 1 17 ? 6.441 -19.016 -1.542 1 79.56 17 LEU B CA 1
ATOM 866 C C . LEU B 1 17 ? 6.648 -20.234 -2.441 1 79.56 17 LEU B C 1
ATOM 868 O O . LEU B 1 17 ? 7.762 -20.766 -2.525 1 79.56 17 LEU B O 1
ATOM 872 N N . ASP B 1 18 ? 5.699 -21.156 -2.516 1 62.59 18 ASP B N 1
ATOM 873 C CA . ASP B 1 18 ? 5.945 -22.484 -3.053 1 62.59 18 ASP B CA 1
ATOM 874 C C . ASP B 1 18 ? 6.699 -22.406 -4.379 1 62.59 18 ASP B C 1
ATOM 876 O O . ASP B 1 18 ? 7.441 -23.328 -4.73 1 62.59 18 ASP B O 1
ATOM 880 N N . LYS B 1 19 ? 6.602 -21.469 -5.152 1 55.5 19 LYS B N 1
ATOM 881 C CA . LYS B 1 19 ? 6.551 -21.984 -6.52 1 55.5 19 LYS B CA 1
ATOM 882 C C . LYS B 1 19 ? 7.941 -22.359 -7.016 1 55.5 19 LYS B C 1
ATOM 884 O O . LYS B 1 19 ? 8.945 -21.875 -6.496 1 55.5 19 LYS B O 1
ATOM 889 N N . ASN B 1 20 ? 8.031 -23.344 -7.695 1 58.78 20 ASN B N 1
ATOM 890 C CA . ASN B 1 20 ? 8.93 -23.547 -8.828 1 58.78 20 ASN B CA 1
ATOM 891 C C . ASN B 1 20 ? 9.352 -22.219 -9.453 1 58.78 20 ASN B C 1
ATOM 893 O O . ASN B 1 20 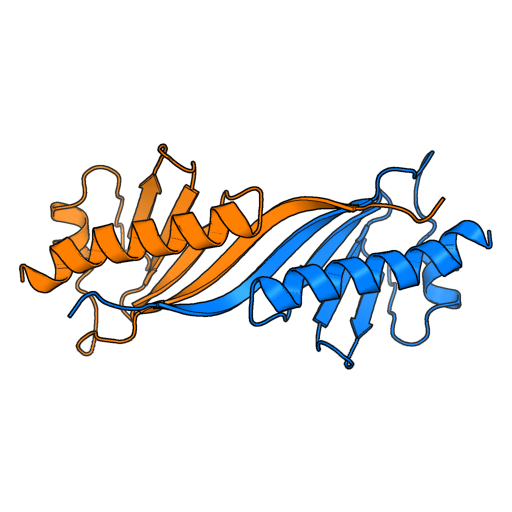? 8.742 -21.172 -9.188 1 58.78 20 ASN B O 1
ATOM 897 N N . ASN B 1 21 ? 10.656 -22 -10.211 1 63 21 ASN B N 1
ATOM 898 C CA . ASN B 1 21 ? 11.555 -20.984 -10.758 1 63 21 ASN B CA 1
ATOM 899 C C . ASN B 1 21 ? 10.789 -19.875 -11.477 1 63 21 ASN B C 1
ATOM 901 O O . ASN B 1 21 ? 11.219 -18.719 -11.492 1 63 21 ASN B O 1
ATOM 905 N N . LYS B 1 22 ? 9.727 -19.938 -12.07 1 80.69 22 LYS B N 1
ATOM 906 C CA . LYS B 1 22 ? 9.086 -18.906 -12.875 1 80.69 22 LYS B CA 1
ATOM 907 C C . LYS B 1 22 ? 7.633 -19.266 -13.172 1 80.69 22 LYS B C 1
ATOM 909 O O . LYS B 1 22 ? 7.332 -20.406 -13.539 1 80.69 22 LYS B O 1
ATOM 914 N N . PHE B 1 23 ? 6.723 -18.484 -12.805 1 87.38 23 PHE B N 1
ATOM 915 C CA . PHE B 1 23 ? 5.328 -18.641 -13.195 1 87.38 23 PHE B CA 1
ATOM 916 C C . PHE B 1 23 ? 5.152 -18.391 -14.688 1 87.38 23 PHE B C 1
ATOM 918 O O . PHE B 1 23 ? 5.633 -17.375 -15.219 1 87.38 23 PHE B O 1
ATOM 925 N N . ASP B 1 24 ? 4.586 -19.344 -15.258 1 89.81 24 ASP B N 1
ATOM 926 C CA . ASP B 1 24 ? 4.25 -19.172 -16.672 1 89.81 24 ASP B CA 1
ATOM 927 C C . ASP B 1 24 ? 2.992 -18.312 -16.828 1 89.81 24 ASP B C 1
ATOM 929 O O . ASP B 1 24 ? 1.881 -18.844 -16.891 1 89.81 24 ASP B O 1
ATOM 933 N N . LEU B 1 25 ? 3.186 -17.078 -17.062 1 93.31 25 LEU B N 1
ATOM 934 C CA . LEU B 1 25 ? 2.09 -16.109 -17.062 1 93.31 25 LEU B CA 1
ATOM 935 C C . LEU B 1 25 ? 1.185 -16.312 -18.266 1 93.31 25 LEU B C 1
ATOM 937 O O . LEU B 1 25 ? -0.006 -15.992 -18.219 1 93.31 25 LEU B O 1
ATOM 941 N N . TYR B 1 26 ? 1.718 -16.891 -19.328 1 93.38 26 TYR B N 1
ATOM 942 C CA . TYR B 1 26 ? 0.879 -17.188 -20.484 1 93.38 26 TYR B CA 1
ATOM 943 C C . TYR B 1 26 ? -0.155 -18.25 -20.156 1 93.38 26 TYR B C 1
ATOM 945 O O . TYR B 1 26 ? -1.348 -18.062 -20.406 1 93.38 26 TYR B O 1
ATOM 953 N N . THR B 1 27 ? 0.367 -19.25 -19.656 1 91.25 27 THR B N 1
ATOM 954 C CA . THR B 1 27 ? -0.516 -20.359 -19.297 1 91.25 27 THR B CA 1
ATOM 955 C C . THR B 1 27 ? -1.546 -19.906 -18.266 1 91.25 27 THR B C 1
ATOM 957 O O . THR B 1 27 ? -2.73 -20.234 -18.375 1 91.25 27 THR B O 1
ATOM 960 N N . ILE B 1 28 ? -1.109 -19.203 -17.266 1 90.88 28 ILE B N 1
ATOM 961 C CA . ILE B 1 28 ? -2 -18.734 -16.219 1 90.88 28 ILE B CA 1
ATOM 962 C C . ILE B 1 28 ? -3.07 -17.812 -16.797 1 90.88 28 ILE B C 1
ATOM 964 O O . ILE B 1 28 ? -4.254 -17.953 -16.484 1 90.88 28 ILE B O 1
ATOM 968 N N . SER B 1 29 ?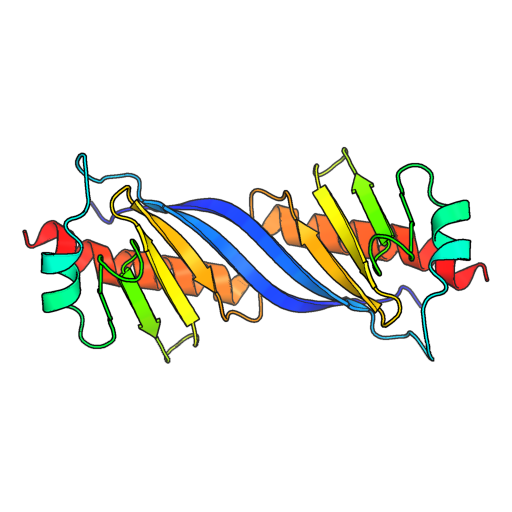 -2.629 -16.953 -17.641 1 93.25 29 SER B N 1
ATOM 969 C CA . SER B 1 29 ? -3.535 -15.977 -18.234 1 93.25 29 SER B CA 1
ATOM 970 C C . SER B 1 29 ? -4.602 -16.656 -19.094 1 93.25 29 SER B C 1
ATOM 972 O O . SER B 1 29 ? -5.707 -16.141 -19.234 1 93.25 29 SER B O 1
ATOM 974 N N . ALA B 1 30 ? -4.316 -17.844 -19.656 1 92.44 30 ALA B N 1
ATOM 975 C CA . ALA B 1 30 ? -5.234 -18.578 -20.531 1 92.44 30 ALA B CA 1
ATOM 976 C C . ALA B 1 30 ? -6.391 -19.172 -19.734 1 92.44 30 ALA B C 1
ATOM 978 O O . ALA B 1 30 ? -7.461 -19.438 -20.281 1 92.44 30 ALA B O 1
ATOM 979 N N . ILE B 1 31 ? -6.156 -19.312 -18.5 1 90.75 31 ILE B N 1
ATOM 980 C CA . ILE B 1 31 ? -7.137 -20 -17.672 1 90.75 31 ILE B CA 1
ATOM 981 C C . ILE B 1 31 ? -7.969 -18.969 -16.891 1 90.75 31 ILE B C 1
ATOM 983 O O . ILE B 1 31 ? -9.141 -19.219 -16.594 1 90.75 31 ILE B O 1
ATOM 987 N N . ILE B 1 32 ? -7.391 -17.859 -16.641 1 92.5 32 ILE B N 1
ATOM 988 C CA . ILE B 1 32 ? -8.047 -16.859 -15.812 1 92.5 32 ILE B CA 1
ATOM 989 C C . ILE B 1 32 ? -8.852 -15.906 -16.703 1 92.5 32 ILE B C 1
ATOM 991 O O . ILE B 1 32 ? -8.297 -15.227 -17.562 1 92.5 32 ILE B O 1
ATOM 995 N N . LYS B 1 33 ? -10.086 -15.852 -16.469 1 90.19 33 LYS B N 1
ATOM 996 C CA . LYS B 1 33 ? -10.992 -15.086 -17.312 1 90.19 33 LYS B CA 1
ATOM 997 C C . LYS B 1 33 ? -10.727 -13.586 -17.188 1 90.19 33 LYS B C 1
ATOM 999 O O . LYS B 1 33 ? -10.594 -12.883 -18.188 1 90.19 33 LYS B O 1
ATOM 1004 N N . ASN B 1 34 ? -10.586 -12.984 -16.094 1 94.75 34 ASN B N 1
ATOM 1005 C CA . ASN B 1 34 ? -10.438 -11.547 -15.883 1 94.75 34 ASN B CA 1
ATOM 1006 C C . ASN B 1 34 ? -8.977 -11.148 -15.734 1 94.75 34 ASN B C 1
ATOM 1008 O O . ASN B 1 34 ? -8.609 -10.445 -14.789 1 94.75 34 ASN B O 1
ATOM 1012 N N . SER B 1 35 ? -8.25 -11.602 -16.844 1 97 35 SER B N 1
ATOM 1013 C CA . SER B 1 35 ? -6.824 -11.297 -16.797 1 97 35 SER B CA 1
ATOM 1014 C C . SER B 1 35 ? -6.324 -10.82 -18.156 1 97 35 SER B C 1
ATOM 1016 O O . SER B 1 35 ? -6.984 -11.039 -19.188 1 97 35 SER B O 1
ATOM 1018 N N . LYS B 1 36 ? -5.293 -10.078 -18.141 1 97.94 36 LYS B N 1
ATOM 1019 C CA . LYS B 1 36 ? -4.598 -9.594 -19.328 1 97.94 36 LYS B CA 1
ATOM 1020 C C . LYS B 1 36 ? -3.09 -9.766 -19.203 1 97.94 36 LYS B C 1
ATOM 1022 O O . LYS B 1 36 ? -2.506 -9.406 -18.172 1 97.94 36 LYS B O 1
ATOM 1027 N N . TYR B 1 37 ? -2.504 -10.344 -20.281 1 98 37 TYR B N 1
ATOM 1028 C CA . TYR B 1 37 ? -1.055 -10.508 -20.297 1 98 37 TYR B CA 1
ATOM 1029 C C . TYR B 1 37 ? -0.491 -10.172 -21.672 1 98 37 TYR B C 1
ATOM 1031 O O . TYR B 1 37 ? -0.779 -10.867 -22.656 1 98 37 TYR B O 1
ATOM 1039 N N . SER B 1 38 ? 0.222 -9.07 -21.672 1 98.12 38 SER B N 1
ATOM 1040 C CA . SER B 1 38 ? 0.933 -8.602 -22.859 1 98.12 38 SER B CA 1
ATOM 1041 C C . SER B 1 38 ? 2.389 -8.281 -22.531 1 98.12 38 SER B C 1
ATOM 1043 O O . SER B 1 38 ? 2.738 -7.121 -22.312 1 98.12 38 SER B O 1
ATOM 1045 N N . PRO B 1 39 ? 3.215 -9.336 -22.609 1 97.19 39 PRO B N 1
ATOM 1046 C CA . PRO B 1 39 ? 4.605 -9.188 -22.156 1 97.19 39 PRO B CA 1
ATOM 1047 C C . PRO B 1 39 ? 5.363 -8.117 -22.938 1 97.19 39 PRO B C 1
ATOM 1049 O O . PRO B 1 39 ? 6.332 -7.547 -22.422 1 97.19 39 PRO B O 1
ATOM 1052 N N . GLU B 1 40 ? 4.992 -7.793 -24.078 1 97.56 40 GLU B N 1
ATOM 1053 C CA . GLU B 1 40 ? 5.637 -6.766 -24.875 1 97.56 40 GLU B CA 1
ATOM 1054 C C . GLU B 1 40 ? 5.352 -5.371 -24.328 1 97.56 40 GLU B C 1
ATOM 1056 O O . GLU B 1 40 ? 6.133 -4.441 -24.547 1 97.56 40 GLU B O 1
ATOM 1061 N N . ARG B 1 41 ? 4.227 -5.297 -23.609 1 98 41 ARG B N 1
ATOM 1062 C CA . ARG B 1 41 ? 3.807 -4.004 -23.078 1 98 41 ARG B CA 1
ATOM 1063 C C . ARG B 1 41 ? 4.152 -3.883 -21.594 1 98 41 ARG B C 1
ATOM 1065 O O . ARG B 1 41 ? 4.656 -2.848 -21.156 1 98 41 ARG B O 1
ATOM 1072 N N . PHE B 1 42 ? 3.898 -4.961 -20.938 1 98.31 42 PHE B N 1
ATOM 1073 C CA . PHE B 1 42 ? 4.07 -4.996 -19.5 1 98.31 42 PHE B CA 1
ATOM 1074 C C . PHE B 1 42 ? 4.395 -6.41 -19.031 1 98.31 42 PHE B C 1
ATOM 1076 O O . PHE B 1 42 ? 3.721 -7.367 -19.406 1 98.31 42 PHE B O 1
ATOM 1083 N N . SER B 1 43 ? 5.371 -6.523 -18.156 1 98 43 SER B N 1
ATOM 1084 C CA . SER B 1 43 ? 5.938 -7.832 -17.844 1 98 43 SER B CA 1
ATOM 1085 C C . SER B 1 43 ? 5.055 -8.594 -16.859 1 98 43 SER B C 1
ATOM 1087 O O . SER B 1 43 ? 5.273 -9.781 -16.625 1 98 43 SER B O 1
ATOM 1089 N N . ALA B 1 44 ? 4.066 -7.922 -16.391 1 98.19 44 ALA B N 1
ATOM 1090 C CA . ALA B 1 44 ? 3.248 -8.586 -15.391 1 98.19 44 ALA B CA 1
ATOM 1091 C C . ALA B 1 44 ? 1.892 -8.984 -15.961 1 98.19 44 ALA B C 1
ATOM 1093 O O . ALA B 1 44 ? 1.384 -8.344 -16.875 1 98.19 44 ALA B O 1
ATOM 1094 N N . LEU B 1 45 ? 1.338 -10.055 -15.367 1 97.69 45 LEU B N 1
ATOM 1095 C CA . LEU B 1 45 ? -0.057 -10.43 -15.57 1 97.69 45 LEU B CA 1
ATOM 1096 C C . LEU B 1 45 ? -0.983 -9.555 -14.734 1 97.69 45 LEU B C 1
ATOM 1098 O O . LEU B 1 45 ? -0.749 -9.359 -13.539 1 97.69 45 LEU B O 1
ATOM 1102 N N . ILE B 1 46 ? -1.995 -8.969 -15.359 1 98.75 46 ILE B N 1
ATOM 1103 C CA . ILE B 1 46 ? -2.975 -8.141 -14.656 1 98.75 46 ILE B CA 1
ATOM 1104 C C . ILE B 1 46 ? -4.246 -8.953 -14.414 1 98.75 46 ILE B C 1
ATOM 1106 O O . ILE B 1 46 ? -4.824 -9.516 -15.352 1 98.75 46 ILE B O 1
ATOM 1110 N N . ILE B 1 47 ? -4.664 -9.062 -13.18 1 97.94 47 ILE B N 1
ATOM 1111 C CA . ILE B 1 47 ? -5.91 -9.734 -12.82 1 97.94 47 ILE B CA 1
ATOM 1112 C C . ILE B 1 47 ? -6.828 -8.75 -12.094 1 97.94 47 ILE B C 1
ATOM 1114 O O . ILE B 1 47 ? -6.402 -8.062 -11.164 1 97.94 47 ILE B O 1
ATOM 1118 N N . LYS B 1 48 ? -8.062 -8.742 -12.492 1 98.25 48 LYS B N 1
ATOM 1119 C CA . LYS B 1 48 ? -9.039 -7.883 -11.828 1 98.25 48 LYS B CA 1
ATOM 1120 C C . LYS B 1 48 ? -10.148 -8.711 -11.18 1 98.25 48 LYS B C 1
ATOM 1122 O O . LYS B 1 48 ? -10.625 -9.688 -11.758 1 98.25 48 LYS B O 1
ATOM 1127 N N . VAL B 1 49 ? -10.43 -8.305 -10.008 1 97 49 VAL B N 1
ATOM 1128 C CA . VAL B 1 49 ? -11.508 -8.953 -9.273 1 97 49 VAL B CA 1
ATOM 1129 C C . VAL B 1 49 ? -12.477 -7.902 -8.742 1 97 49 VAL B C 1
ATOM 1131 O O . VAL B 1 49 ? -12.062 -6.867 -8.219 1 97 49 VAL B O 1
ATOM 1134 N N . GLU B 1 50 ? -13.75 -8.203 -8.852 1 96.31 50 GLU B N 1
ATOM 1135 C CA . GLU B 1 50 ? -14.773 -7.266 -8.406 1 96.31 50 GLU B CA 1
ATOM 1136 C C . GLU B 1 50 ? -15.336 -7.668 -7.043 1 96.31 50 GLU B C 1
ATOM 1138 O O . GLU B 1 50 ? -15.703 -6.812 -6.238 1 96.31 50 GLU B O 1
ATOM 1143 N N . GLN B 1 51 ? -15.477 -8.992 -6.855 1 94.19 51 GLN B N 1
ATOM 1144 C CA . GLN B 1 51 ? -16.047 -9.531 -5.625 1 94.19 51 GLN B CA 1
ATOM 1145 C C . GLN B 1 51 ? -15.125 -10.586 -5.016 1 94.19 51 GLN B C 1
ATOM 1147 O O . GLN B 1 51 ? -14.469 -11.336 -5.742 1 94.19 51 GLN B O 1
ATOM 1152 N N . PRO B 1 52 ? -15.047 -10.523 -3.693 1 94.25 52 PRO B N 1
ATOM 1153 C CA . PRO B 1 52 ? -15.789 -9.711 -2.725 1 94.25 52 PRO B CA 1
ATOM 1154 C C . PRO B 1 52 ? -15.188 -8.32 -2.537 1 94.25 52 PRO B C 1
ATOM 1156 O O . PRO B 1 52 ? -15.859 -7.406 -2.059 1 94.25 52 PRO B O 1
ATOM 1159 N N . ILE B 1 53 ? -13.898 -8.25 -2.73 1 95.31 53 ILE B N 1
ATOM 1160 C CA . ILE B 1 53 ? -13.211 -6.969 -2.639 1 95.31 53 ILE B CA 1
ATOM 1161 C C . ILE B 1 53 ? -12.75 -6.531 -4.027 1 95.31 53 ILE B C 1
ATOM 1163 O O . ILE B 1 53 ? -11.984 -7.242 -4.688 1 95.31 53 ILE B O 1
ATOM 1167 N N . ARG B 1 54 ? -13.273 -5.465 -4.504 1 97.5 54 ARG B N 1
ATOM 1168 C CA . ARG B 1 54 ? -12.766 -4.93 -5.762 1 97.5 54 ARG B CA 1
ATOM 1169 C C . ARG B 1 54 ? -11.273 -4.633 -5.668 1 97.5 54 ARG B C 1
ATOM 1171 O O . ARG B 1 54 ? -10.836 -3.873 -4.801 1 97.5 54 ARG B O 1
ATOM 1178 N N . SER B 1 55 ? -10.445 -5.273 -6.539 1 98.56 55 SER B N 1
ATOM 1179 C CA . SER B 1 55 ? -8.992 -5.145 -6.484 1 98.56 55 SER B CA 1
ATOM 1180 C C . SER B 1 55 ? -8.344 -5.605 -7.789 1 98.56 55 SER B C 1
ATOM 1182 O O . SER B 1 55 ? -9.008 -6.223 -8.625 1 98.56 55 SER B O 1
ATOM 1184 N N . THR B 1 56 ? -7.156 -5.195 -8.008 1 98.62 56 THR B N 1
ATOM 1185 C CA . THR B 1 56 ? -6.336 -5.559 -9.156 1 98.62 56 THR B CA 1
ATOM 1186 C C . THR B 1 56 ? -4.977 -6.086 -8.711 1 98.62 56 THR B C 1
ATOM 1188 O O . THR B 1 56 ? -4.359 -5.531 -7.797 1 98.62 56 THR B O 1
ATOM 1191 N N . ALA B 1 57 ? -4.504 -7.125 -9.336 1 98.31 57 ALA B N 1
ATOM 1192 C CA . ALA B 1 57 ? -3.174 -7.652 -9.047 1 98.31 57 ALA B CA 1
ATOM 1193 C C . ALA B 1 57 ? -2.271 -7.574 -10.273 1 98.31 57 ALA B C 1
ATOM 1195 O O . ALA B 1 57 ? -2.709 -7.852 -11.391 1 98.31 57 ALA B O 1
ATOM 1196 N N . LEU B 1 58 ? -1.069 -7.098 -10.047 1 98.56 58 LEU B N 1
ATOM 1197 C CA . LEU B 1 58 ? 0.047 -7.336 -10.953 1 98.56 58 LEU B CA 1
ATOM 1198 C C . LEU B 1 58 ? 0.853 -8.555 -10.516 1 98.56 58 LEU B C 1
ATOM 1200 O O . LEU B 1 58 ? 1.423 -8.562 -9.43 1 98.56 58 LEU B O 1
ATOM 1204 N N . VAL B 1 59 ? 0.885 -9.586 -11.328 1 95.94 59 VAL B N 1
ATOM 1205 C CA . VAL B 1 59 ? 1.594 -10.812 -10.992 1 95.94 59 VAL B CA 1
ATOM 1206 C C . VAL B 1 59 ? 2.812 -10.977 -11.898 1 95.94 59 VAL B C 1
ATOM 1208 O O . VAL B 1 59 ? 2.682 -10.992 -13.125 1 95.94 59 VAL B O 1
ATOM 1211 N N . PHE B 1 60 ? 3.92 -11.047 -11.297 1 95.62 60 PHE B N 1
ATOM 1212 C CA . PHE B 1 60 ? 5.172 -11.188 -12.031 1 95.62 60 PHE B CA 1
ATOM 1213 C C . PHE B 1 60 ? 5.594 -12.656 -12.094 1 95.62 60 PHE B C 1
ATOM 1215 O O . PHE B 1 60 ? 5.188 -13.461 -11.25 1 95.62 60 PHE B O 1
ATOM 1222 N N . SER B 1 61 ? 6.418 -12.914 -13.031 1 92.75 61 SER B N 1
ATOM 1223 C CA . SER B 1 61 ? 6.793 -14.305 -13.289 1 92.75 61 SER B CA 1
ATOM 1224 C C . SER B 1 61 ? 7.598 -14.883 -12.133 1 92.75 61 SER B C 1
ATOM 1226 O O . SER B 1 61 ? 7.652 -16.109 -11.953 1 92.75 61 SER B O 1
ATOM 1228 N N . ASN B 1 62 ? 8.219 -13.992 -11.391 1 90.56 62 ASN B N 1
ATOM 1229 C CA . ASN B 1 62 ? 8.992 -14.484 -10.25 1 90.56 62 ASN B CA 1
ATOM 1230 C C . ASN B 1 62 ? 8.102 -14.711 -9.031 1 90.56 62 ASN B C 1
ATOM 1232 O O . ASN B 1 62 ? 8.594 -15.07 -7.961 1 90.56 62 ASN B O 1
ATOM 1236 N N . GLY B 1 63 ? 6.871 -14.422 -9.172 1 91.12 63 GLY B N 1
ATOM 1237 C CA . GLY B 1 63 ? 5.93 -14.727 -8.109 1 91.12 63 GLY B CA 1
ATOM 1238 C C . GLY B 1 63 ? 5.539 -13.5 -7.297 1 91.12 63 GLY B C 1
ATOM 1239 O O . GLY B 1 63 ? 4.676 -13.586 -6.418 1 91.12 63 GLY B O 1
ATOM 1240 N N . LYS B 1 64 ? 6.125 -12.445 -7.605 1 94.44 64 LYS B N 1
ATOM 1241 C CA . LYS B 1 64 ? 5.746 -11.195 -6.949 1 94.44 64 LYS B CA 1
ATOM 1242 C C . LYS B 1 64 ? 4.32 -10.797 -7.32 1 94.44 64 LYS B C 1
ATOM 1244 O O . LYS B 1 64 ? 3.926 -10.891 -8.484 1 94.44 64 LYS B O 1
ATOM 1249 N N . ILE B 1 65 ? 3.557 -10.375 -6.293 1 96.38 65 ILE B N 1
ATOM 1250 C CA . ILE B 1 65 ? 2.203 -9.867 -6.5 1 96.38 65 ILE B CA 1
ATOM 1251 C C . ILE B 1 65 ? 2.094 -8.445 -5.949 1 96.38 65 ILE B C 1
ATOM 1253 O O . ILE B 1 65 ? 2.461 -8.188 -4.801 1 96.38 65 ILE B O 1
ATOM 1257 N N . VAL B 1 66 ? 1.697 -7.559 -6.711 1 98.5 66 VAL B N 1
ATOM 1258 C CA . VAL B 1 66 ? 1.316 -6.227 -6.25 1 98.5 66 VAL B CA 1
ATOM 1259 C C . VAL B 1 66 ? -0.204 -6.086 -6.281 1 98.5 66 VAL B C 1
ATOM 1261 O O . VAL B 1 66 ? -0.823 -6.195 -7.34 1 98.5 66 VAL B O 1
ATOM 1264 N N . CYS B 1 67 ? -0.792 -5.852 -5.168 1 98.38 67 CYS B N 1
ATOM 1265 C CA . CYS B 1 67 ? -2.238 -5.715 -5.039 1 98.38 67 CYS B CA 1
ATOM 1266 C C . CYS B 1 67 ? -2.633 -4.254 -4.848 1 98.38 67 CYS B C 1
ATOM 1268 O O . CYS B 1 67 ? -2.148 -3.59 -3.932 1 98.38 67 CYS B O 1
ATOM 1270 N N . VAL B 1 68 ? -3.537 -3.768 -5.703 1 98.31 68 VAL B N 1
ATOM 1271 C CA . VAL B 1 68 ? -3.969 -2.375 -5.645 1 98.31 68 VAL B CA 1
ATOM 1272 C C . VAL B 1 68 ? -5.492 -2.305 -5.652 1 98.31 68 VAL B C 1
ATOM 1274 O O . VAL B 1 68 ? -6.164 -3.287 -5.977 1 98.31 68 VAL B O 1
ATOM 1277 N N . GLY B 1 69 ? -6.004 -1.166 -5.227 1 97.69 69 GLY B N 1
ATOM 1278 C CA . GLY B 1 69 ? -7.434 -0.906 -5.332 1 97.69 69 GLY B CA 1
ATOM 1279 C C . GLY B 1 69 ? -8.18 -1.164 -4.035 1 97.69 69 GLY B C 1
ATOM 1280 O O . GLY B 1 69 ? -9.398 -0.974 -3.967 1 97.69 69 GLY B O 1
ATOM 1281 N N . THR B 1 70 ? -7.512 -1.52 -3.07 1 97.38 70 THR B N 1
ATOM 1282 C CA . THR B 1 70 ? -8.156 -1.807 -1.795 1 97.38 70 THR B CA 1
ATOM 1283 C C . THR B 1 70 ? -8.227 -0.55 -0.932 1 97.38 70 THR B C 1
ATOM 1285 O O . THR B 1 70 ? -7.355 0.313 -1.006 1 97.38 70 THR B O 1
ATOM 1288 N N . LYS B 1 71 ? -9.242 -0.519 -0.082 1 95.19 71 LYS B N 1
ATOM 1289 C CA . LYS B 1 71 ? -9.508 0.718 0.646 1 95.19 71 LYS B CA 1
ATOM 1290 C C . LYS B 1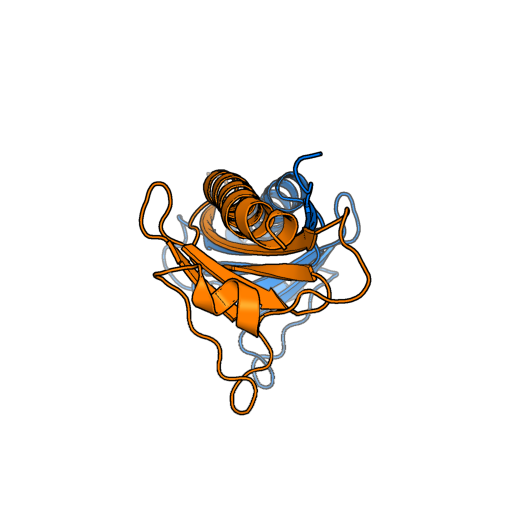 71 ? -9.172 0.57 2.127 1 95.19 71 LYS B C 1
ATOM 1292 O O . LYS B 1 71 ? -9.281 1.529 2.893 1 95.19 71 LYS B O 1
ATOM 1297 N N . SER B 1 72 ? -8.828 -0.622 2.535 1 94 72 SER B N 1
ATOM 1298 C CA . SER B 1 72 ? -8.422 -0.857 3.918 1 94 72 SER B CA 1
ATOM 1299 C C . SER B 1 72 ? -7.375 -1.958 4.008 1 94 72 SER B C 1
ATOM 1301 O O . SER B 1 72 ? -7.188 -2.725 3.061 1 94 72 SER B O 1
ATOM 1303 N N . VAL B 1 73 ? -6.812 -1.939 5.109 1 89.19 73 VAL B N 1
ATOM 1304 C CA . VAL B 1 73 ? -5.812 -2.959 5.406 1 89.19 73 VAL B CA 1
ATOM 1305 C C . VAL B 1 73 ? -6.457 -4.344 5.383 1 89.19 73 VAL B C 1
ATOM 1307 O O . VAL B 1 73 ? -5.902 -5.285 4.816 1 89.19 73 VAL B O 1
ATOM 1310 N N . GLN B 1 74 ? -7.609 -4.465 5.941 1 92.88 74 GLN B N 1
ATOM 1311 C CA . GLN B 1 74 ? -8.336 -5.727 5.945 1 92.88 74 GLN B CA 1
ATOM 1312 C C . GLN B 1 74 ? -8.664 -6.18 4.527 1 92.88 74 GLN B C 1
ATOM 1314 O O . GLN B 1 74 ? -8.438 -7.336 4.168 1 92.88 74 GLN B O 1
ATOM 1319 N N . ASP B 1 75 ? -9.125 -5.273 3.732 1 96.31 75 ASP B N 1
ATOM 1320 C CA . ASP B 1 75 ? -9.469 -5.578 2.346 1 96.31 75 ASP B CA 1
ATOM 1321 C C . ASP B 1 75 ? -8.242 -6.047 1.566 1 96.31 75 ASP B C 1
ATOM 1323 O O . ASP B 1 75 ? -8.336 -6.973 0.758 1 96.31 75 ASP B O 1
ATOM 1327 N N . SER B 1 76 ? -7.121 -5.406 1.811 1 96.12 76 SER B N 1
ATOM 1328 C CA . SER B 1 76 ? -5.895 -5.766 1.107 1 96.12 76 SER B CA 1
ATOM 1329 C C . SER B 1 76 ? -5.473 -7.195 1.422 1 96.12 76 SER B C 1
ATOM 1331 O O . SER B 1 76 ? -5.082 -7.945 0.525 1 96.12 76 SER B O 1
ATOM 1333 N N . GLN B 1 77 ? -5.59 -7.574 2.695 1 92.75 77 GLN B N 1
ATOM 1334 C CA . GLN B 1 77 ? -5.238 -8.93 3.109 1 92.75 77 GLN B CA 1
ATOM 1335 C C . GLN B 1 77 ? -6.156 -9.961 2.459 1 92.75 77 GLN B C 1
ATOM 1337 O O . GLN B 1 77 ? -5.691 -10.984 1.953 1 92.75 77 GLN B O 1
ATOM 1342 N N . ILE B 1 78 ? -7.395 -9.672 2.428 1 95 78 ILE B N 1
ATOM 1343 C CA . ILE B 1 78 ? -8.383 -10.555 1.815 1 95 78 ILE B CA 1
ATOM 1344 C C . ILE B 1 78 ? -8.109 -10.672 0.317 1 95 78 ILE B C 1
ATOM 1346 O O . ILE B 1 78 ? -8.133 -11.773 -0.242 1 95 78 ILE B O 1
ATOM 1350 N N . ALA B 1 79 ? -7.84 -9.547 -0.293 1 96.94 79 ALA B N 1
ATOM 1351 C CA . ALA B 1 79 ? -7.586 -9.516 -1.732 1 96.94 79 ALA B CA 1
ATOM 1352 C C . ALA B 1 79 ? -6.367 -10.359 -2.092 1 96.94 79 ALA B C 1
ATOM 1354 O O . ALA B 1 79 ? -6.41 -11.148 -3.043 1 96.94 79 ALA B O 1
ATOM 1355 N N . ILE B 1 80 ? -5.312 -10.195 -1.337 1 95.06 80 ILE B N 1
ATOM 1356 C CA . ILE B 1 80 ? -4.098 -10.953 -1.612 1 95.06 80 ILE B CA 1
ATOM 1357 C C . ILE B 1 80 ? -4.391 -12.445 -1.511 1 95.06 80 ILE B C 1
ATOM 1359 O O . ILE B 1 80 ? -3.969 -13.227 -2.367 1 95.06 80 ILE B O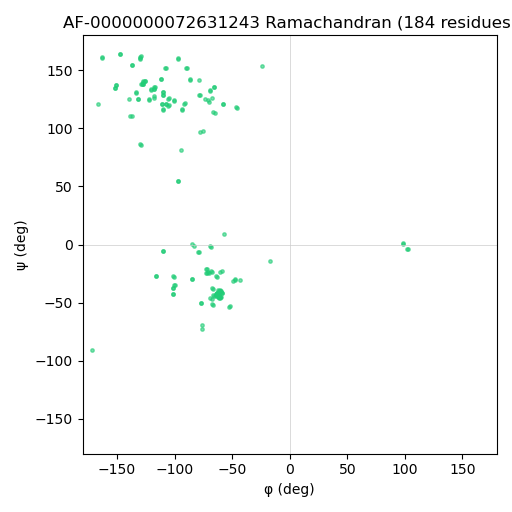 1
ATOM 1363 N N . ARG B 1 81 ? -5.094 -12.844 -0.491 1 92.31 81 ARG B N 1
ATOM 1364 C CA . ARG B 1 81 ? -5.445 -14.25 -0.325 1 92.31 81 ARG B CA 1
ATOM 1365 C C . ARG B 1 81 ? -6.254 -14.75 -1.517 1 92.31 81 ARG B C 1
ATOM 1367 O O . ARG B 1 81 ? -6.027 -15.859 -2 1 92.31 81 ARG B O 1
ATOM 1374 N N . ASN B 1 82 ? -7.145 -13.945 -1.971 1 94.12 82 ASN B N 1
ATOM 1375 C CA . ASN B 1 82 ? -7.953 -14.297 -3.131 1 94.12 82 ASN B CA 1
ATOM 1376 C C . ASN B 1 82 ? -7.09 -14.5 -4.375 1 94.12 82 ASN B C 1
ATOM 1378 O O . ASN B 1 82 ? -7.285 -15.461 -5.121 1 94.12 82 ASN B O 1
ATOM 1382 N N . PHE B 1 83 ? -6.168 -13.602 -4.57 1 94.62 83 PHE B N 1
ATOM 1383 C CA . PHE B 1 83 ? -5.312 -13.695 -5.746 1 94.62 83 PHE B CA 1
ATOM 1384 C C . PHE B 1 83 ? -4.422 -14.93 -5.668 1 94.62 83 PHE B C 1
ATOM 1386 O O . PHE B 1 83 ? -4.16 -15.586 -6.684 1 94.62 83 PHE B O 1
ATOM 1393 N N . VAL B 1 84 ? -3.941 -15.234 -4.449 1 91.75 84 VAL B N 1
ATOM 1394 C CA . VAL B 1 84 ? -3.148 -16.453 -4.266 1 91.75 84 VAL B CA 1
ATOM 1395 C C . VAL B 1 84 ? -3.971 -17.672 -4.668 1 91.75 84 VAL B C 1
ATOM 1397 O O . VAL B 1 84 ? -3.469 -18.562 -5.352 1 91.75 84 VAL B O 1
ATOM 1400 N N . GLN B 1 85 ? -5.184 -17.703 -4.32 1 90.06 85 GLN B N 1
ATOM 1401 C CA . GLN B 1 85 ? -6.066 -18.812 -4.652 1 90.06 85 GLN B CA 1
ATOM 1402 C C . GLN B 1 85 ? -6.301 -18.891 -6.156 1 90.06 85 GLN B C 1
ATOM 1404 O O . GLN B 1 85 ? -6.309 -19.984 -6.727 1 90.06 85 GLN B O 1
ATOM 1409 N N . ILE B 1 86 ? -6.512 -17.781 -6.734 1 89.5 86 ILE B N 1
ATOM 1410 C CA . ILE B 1 86 ? -6.758 -17.719 -8.172 1 89.5 86 ILE B CA 1
ATOM 1411 C C . ILE B 1 86 ? -5.539 -18.25 -8.922 1 89.5 86 ILE B C 1
ATOM 1413 O O . ILE B 1 86 ? -5.68 -19.016 -9.883 1 89.5 86 ILE B O 1
ATOM 1417 N N . ILE B 1 87 ? -4.387 -17.922 -8.477 1 86.94 87 ILE B N 1
ATOM 1418 C CA . ILE B 1 87 ? -3.16 -18.312 -9.164 1 86.94 87 ILE B CA 1
ATOM 1419 C C . ILE B 1 87 ? -2.852 -19.781 -8.883 1 86.94 87 ILE B C 1
ATOM 1421 O O . ILE B 1 87 ? -2.393 -20.5 -9.766 1 86.94 87 ILE B O 1
ATOM 1425 N N . ASN B 1 88 ? -2.855 -20.203 -7.551 1 77.44 88 ASN B N 1
ATOM 1426 C CA . ASN B 1 88 ? -2.584 -21.578 -7.172 1 77.44 88 ASN B CA 1
ATOM 1427 C C . ASN B 1 88 ? -3.475 -22.562 -7.938 1 77.44 88 ASN B C 1
ATOM 1429 O O . ASN B 1 88 ? -3.02 -23.625 -8.352 1 77.44 88 ASN B O 1
ATOM 1433 N N . LEU B 1 89 ? -4.562 -22.328 -7.859 1 62.47 89 LEU B N 1
ATOM 1434 C CA . LEU B 1 89 ? -5.457 -23.25 -8.562 1 62.47 89 LEU B CA 1
ATOM 1435 C C . LEU B 1 89 ? -4.969 -23.5 -9.984 1 62.47 89 LEU B C 1
ATOM 1437 O O . LEU B 1 89 ? -5.055 -24.625 -10.484 1 62.47 89 LEU B O 1
ATOM 1441 N N . GLN B 1 90 ? -4.348 -22.5 -10.5 1 58.12 90 GLN B N 1
ATOM 1442 C CA . GLN B 1 90 ? -4.051 -22.688 -11.922 1 58.12 90 GLN B CA 1
ATOM 1443 C C . GLN B 1 90 ? -2.6 -23.109 -12.125 1 58.12 90 GLN B C 1
ATOM 1445 O O . GLN B 1 90 ? -2.281 -23.781 -13.109 1 58.12 90 GLN B O 1
ATOM 1450 N N . ALA B 1 91 ? -1.712 -22.594 -11.281 1 55.62 91 ALA B N 1
ATOM 1451 C CA . ALA B 1 91 ? -0.325 -23.031 -11.406 1 55.62 91 ALA B CA 1
ATOM 1452 C C . ALA B 1 91 ? -0.202 -24.531 -11.125 1 55.62 91 ALA B C 1
ATOM 1454 O O . ALA B 1 91 ? 0.678 -25.203 -11.672 1 55.62 91 ALA B O 1
ATOM 1455 N N . VAL B 1 92 ? -0.882 -25.031 -10.141 1 49.66 92 VAL B N 1
ATOM 1456 C CA . VAL B 1 92 ? -0.83 -26.469 -9.875 1 49.66 92 VAL B CA 1
ATOM 1457 C C . VAL B 1 92 ? -1.39 -27.234 -11.07 1 49.66 92 VAL B C 1
ATOM 1459 O O . VAL B 1 92 ? -0.953 -28.359 -11.352 1 49.66 92 VAL B O 1
ATOM 1462 N N . TYR B 1 93 ? -2.346 -26.75 -11.602 1 47.41 93 TYR B N 1
ATOM 1463 C CA . TYR B 1 93 ? -2.879 -27.625 -12.641 1 47.41 93 TYR B CA 1
ATOM 1464 C C . TYR B 1 93 ? -1.923 -27.719 -13.828 1 47.41 93 TYR B C 1
ATOM 1466 O O . TYR B 1 93 ? -2.164 -28.469 -14.773 1 47.41 93 TYR B O 1
ATOM 1474 N N . GLN B 1 94 ? -0.792 -26.969 -13.711 1 41.56 94 GLN B N 1
ATOM 1475 C CA . GLN B 1 94 ? 0.11 -27.484 -14.734 1 41.56 94 GLN B CA 1
ATOM 1476 C C . GLN B 1 94 ? 1.003 -28.594 -14.18 1 41.56 94 GLN B C 1
ATOM 1478 O O . GLN B 1 94 ? 1.471 -28.5 -13.047 1 41.56 94 GLN B O 1
#

pLDDT: mean 88.75, std 14.4, range [41.56, 98.75]

Radius of gyration: 19.19 Å; Cα contacts (8 Å, |Δi|>4): 383; chains: 2; bounding box: 29×54×44 Å